Protein AF-A0A4U5JUM3-F1 (afdb_monomer_lite)

Secondary structure (DSSP, 8-state):
-----------------------------HHHHHHHHHTT----SSPPEEEE-SSS-EEEESSSSGGGEEEEEE-TT-EEEEEEEETTEEEEEEE-TTT--EEEEEEEGGGEEESS---S-SSPPPHHHHHHHHHHHHHHHHHTS---SHHHHHHHHHHHHHHTTTHHHHHHHHHHHTTT-HHHHHHHTT------

Radius of gyration: 26.66 Å; chains: 1; bounding box: 45×80×79 Å

Sequence (196 aa):
MAFRGMSGWLAAALCFAGIADAAAAGPVDCAAISRRIAANAPDYRPAPSGKVVGKGRAYFHAAPHASCVRKGFVVAGDPLEVRLVMPGWVQVVFIGKNDGKQYGGWLKQARVELDSVPSLYTGELPADAAAFVKRREECEHFLGEEPYDAARKAYLDKAIRQTCAGGNRRLRELRAKYRNDAPVLYALSGYEDLAE

Structure (mmCIF, N/CA/C/O backbone):
data_AF-A0A4U5JUM3-F1
#
_entry.id   AF-A0A4U5JUM3-F1
#
loop_
_atom_site.group_PDB
_atom_site.id
_atom_site.type_symbol
_atom_site.label_atom_id
_atom_site.label_alt_id
_atom_site.label_comp_id
_atom_site.label_asym_id
_atom_site.label_entity_id
_atom_site.label_seq_id
_atom_site.pdbx_PDB_ins_code
_atom_site.Cartn_x
_atom_site.Cartn_y
_atom_site.Cartn_z
_atom_site.occupancy
_atom_site.B_iso_or_equiv
_atom_site.auth_seq_id
_atom_site.auth_comp_id
_atom_site.auth_asym_id
_atom_site.auth_atom_id
_atom_site.pdbx_PDB_model_num
ATOM 1 N N . MET A 1 1 ? -25.544 -63.947 -56.507 1.00 38.56 1 MET A N 1
ATOM 2 C CA . MET A 1 1 ? -24.236 -64.541 -56.155 1.00 38.56 1 MET A CA 1
ATOM 3 C C . MET A 1 1 ? -23.481 -63.562 -55.264 1.00 38.56 1 MET A C 1
ATOM 5 O O . MET A 1 1 ? -23.311 -62.425 -55.664 1.00 38.56 1 MET A O 1
ATOM 9 N N . ALA A 1 2 ? -23.147 -64.025 -54.056 1.00 40.19 2 ALA A N 1
ATOM 10 C CA . ALA A 1 2 ? -22.149 -63.556 -53.082 1.00 40.19 2 ALA A CA 1
ATOM 11 C C . ALA A 1 2 ? -21.830 -62.046 -52.940 1.00 40.19 2 ALA A C 1
ATOM 13 O O . ALA A 1 2 ? -21.008 -61.507 -53.673 1.00 40.19 2 ALA A O 1
ATOM 14 N N . PHE A 1 3 ? -22.338 -61.437 -51.861 1.00 36.56 3 PHE A N 1
ATOM 15 C CA . PHE A 1 3 ? -21.667 -60.333 -51.160 1.00 36.56 3 PHE A CA 1
ATOM 16 C C . PHE A 1 3 ? -20.763 -60.929 -50.062 1.00 36.56 3 PHE A C 1
ATOM 18 O O . PHE A 1 3 ? -21.234 -61.692 -49.218 1.00 36.56 3 PHE A O 1
ATOM 25 N N . ARG A 1 4 ? -19.463 -60.610 -50.085 1.00 44.94 4 ARG A N 1
ATOM 26 C CA . ARG A 1 4 ? -18.458 -60.926 -49.048 1.00 44.94 4 ARG A CA 1
ATOM 27 C C . ARG A 1 4 ? -17.733 -59.638 -48.650 1.00 44.94 4 ARG A C 1
ATOM 29 O O . ARG A 1 4 ? -17.412 -58.842 -49.524 1.00 44.94 4 ARG A O 1
ATOM 36 N N . GLY A 1 5 ? -17.405 -59.524 -47.359 1.00 41.53 5 GLY A N 1
ATOM 37 C CA . GLY A 1 5 ? -16.484 -58.528 -46.783 1.00 41.53 5 GLY A CA 1
ATOM 38 C C . GLY A 1 5 ? -17.220 -57.497 -45.921 1.00 41.53 5 GLY A C 1
ATOM 39 O O . GLY A 1 5 ? -17.743 -56.543 -46.469 1.00 41.53 5 GLY A O 1
ATOM 40 N N . MET A 1 6 ? -17.478 -57.673 -44.619 1.00 42.53 6 MET A N 1
ATOM 41 C CA . MET A 1 6 ? -16.610 -58.028 -43.482 1.00 42.53 6 MET A CA 1
ATOM 42 C C . MET A 1 6 ? -15.654 -56.885 -43.107 1.00 42.53 6 MET A C 1
ATOM 44 O O . MET A 1 6 ? -14.699 -56.640 -43.839 1.00 42.53 6 MET A O 1
ATOM 48 N N . SER A 1 7 ? -15.888 -56.254 -41.944 1.00 46.56 7 SER A N 1
ATOM 49 C CA . SER A 1 7 ? -14.913 -56.042 -40.843 1.00 46.56 7 SER A CA 1
ATOM 50 C C . SER A 1 7 ? -15.097 -54.706 -40.110 1.00 46.56 7 SER A C 1
ATOM 52 O O . SER A 1 7 ? -14.799 -53.674 -40.692 1.00 46.56 7 SER A O 1
ATOM 54 N N . GLY A 1 8 ? -15.459 -54.790 -38.815 1.00 44.25 8 GLY A N 1
ATOM 55 C CA . GLY A 1 8 ? -15.157 -53.838 -37.723 1.00 44.25 8 GLY A CA 1
ATOM 56 C C . GLY A 1 8 ? -15.727 -52.420 -37.873 1.00 44.25 8 GLY A C 1
ATOM 57 O O . GLY A 1 8 ? -15.822 -51.888 -38.959 1.00 44.25 8 GLY A O 1
ATOM 58 N N . TRP A 1 9 ? -16.095 -51.677 -36.842 1.00 45.06 9 TRP A N 1
ATOM 59 C CA . TRP A 1 9 ? -15.460 -51.517 -35.542 1.00 45.06 9 TRP A CA 1
ATOM 60 C C . TRP A 1 9 ? -16.547 -51.095 -34.537 1.00 45.06 9 TRP A C 1
ATOM 62 O O . TRP A 1 9 ? -17.338 -50.197 -34.823 1.00 45.06 9 TRP A O 1
ATOM 72 N N . LEU A 1 10 ? -16.584 -51.725 -33.358 1.00 48.22 10 LEU A N 1
ATOM 73 C CA . LEU A 1 10 ? -17.331 -51.203 -32.212 1.00 48.22 10 LEU A CA 1
ATOM 74 C C . LEU A 1 10 ? -16.624 -49.937 -31.707 1.00 48.22 10 LEU A C 1
ATOM 76 O O . LEU A 1 10 ? -15.522 -50.025 -31.170 1.00 48.22 10 LEU A O 1
ATOM 80 N N . ALA A 1 11 ? -17.263 -48.776 -31.836 1.00 51.62 11 ALA A N 1
ATOM 81 C CA . ALA A 1 11 ? -16.872 -47.574 -31.109 1.00 51.62 11 ALA A CA 1
ATOM 82 C C . ALA A 1 11 ? -17.671 -47.511 -29.798 1.00 51.62 11 ALA A C 1
ATOM 84 O O . ALA A 1 11 ? -18.837 -47.119 -29.782 1.00 51.62 11 ALA A O 1
ATOM 85 N N . ALA A 1 12 ? -17.047 -47.928 -28.696 1.00 52.66 12 ALA A N 1
ATOM 86 C CA . ALA A 1 12 ? -17.553 -47.667 -27.355 1.00 52.66 12 ALA A CA 1
ATOM 87 C C . ALA A 1 12 ? -17.295 -46.190 -27.012 1.00 52.66 12 ALA A C 1
ATOM 89 O O . ALA A 1 12 ? -16.166 -45.799 -26.723 1.00 52.66 12 ALA A O 1
ATOM 90 N N . ALA A 1 13 ? -18.337 -45.362 -27.074 1.00 53.91 13 ALA A N 1
ATOM 91 C CA . ALA A 1 13 ? -18.293 -43.987 -26.593 1.00 53.91 13 ALA A CA 1
ATOM 92 C C . ALA A 1 13 ? -18.415 -43.986 -25.059 1.00 53.91 13 ALA A C 1
ATOM 94 O O . ALA A 1 13 ? -19.508 -44.120 -24.512 1.00 53.91 13 ALA A O 1
ATOM 95 N N . LEU A 1 14 ? -17.279 -43.881 -24.367 1.00 56.50 14 LEU A N 1
ATOM 96 C CA . LEU A 1 14 ? -17.217 -43.673 -22.920 1.00 56.50 14 LEU A CA 1
ATOM 97 C C . LEU A 1 14 ? -17.288 -42.173 -22.598 1.00 56.50 14 LEU A C 1
ATOM 99 O O . LEU A 1 14 ? -16.518 -41.367 -23.118 1.00 56.50 14 LEU A O 1
ATOM 103 N N . CYS A 1 15 ? -18.245 -41.837 -21.735 1.00 52.34 15 CYS A N 1
ATOM 104 C CA . CYS A 1 15 ? -18.540 -40.521 -21.182 1.00 52.34 15 CYS A CA 1
ATOM 105 C C . CYS A 1 15 ? -17.345 -39.857 -20.483 1.00 52.34 15 CYS A C 1
ATOM 107 O O . CYS A 1 15 ? -16.684 -40.488 -19.666 1.00 52.34 15 CYS A O 1
ATOM 109 N N . PHE A 1 16 ? -17.209 -38.539 -20.646 1.00 55.53 16 PHE A N 1
ATOM 110 C CA . PHE A 1 16 ? -16.681 -37.662 -19.597 1.00 55.53 16 PHE A CA 1
ATOM 111 C C . PHE A 1 16 ? -17.579 -36.427 -19.487 1.00 55.53 16 PHE A C 1
ATOM 113 O O . PHE A 1 16 ? -17.386 -35.424 -20.170 1.00 55.53 16 PHE A O 1
ATOM 120 N N . ALA A 1 17 ? -18.594 -36.511 -18.625 1.00 56.31 17 ALA A N 1
ATOM 121 C CA . ALA A 1 17 ? -19.248 -35.326 -18.091 1.00 56.31 17 ALA A CA 1
ATOM 122 C C . ALA A 1 17 ? -18.266 -34.681 -17.102 1.00 56.31 17 ALA A C 1
ATOM 124 O O . ALA A 1 17 ? -18.090 -35.166 -15.986 1.00 56.31 17 ALA A O 1
ATOM 125 N N . GLY A 1 18 ? -17.562 -33.640 -17.545 1.00 47.66 18 GLY A N 1
ATOM 126 C CA . GLY A 1 18 ? -16.704 -32.840 -16.679 1.00 47.66 18 GLY A CA 1
ATOM 127 C C . GLY A 1 18 ? -17.560 -32.061 -15.687 1.00 47.66 18 GLY A C 1
ATOM 128 O O . GLY A 1 18 ? -18.224 -31.099 -16.064 1.00 47.66 18 GLY A O 1
ATOM 129 N N . ILE A 1 19 ? -17.549 -32.474 -14.423 1.00 58.84 19 ILE A N 1
ATOM 130 C CA . ILE A 1 19 ? -18.045 -31.651 -13.324 1.00 58.84 19 ILE A CA 1
ATOM 131 C C . ILE A 1 19 ? -16.908 -30.683 -12.997 1.00 58.84 19 ILE A C 1
ATOM 133 O O . ILE A 1 19 ? -15.894 -31.073 -12.421 1.00 58.84 19 ILE A O 1
ATOM 137 N N . ALA A 1 20 ? -17.032 -29.433 -13.436 1.00 51.88 20 ALA A N 1
ATOM 138 C CA . ALA A 1 20 ? -16.178 -28.367 -12.941 1.00 51.88 20 ALA A CA 1
ATOM 139 C C . ALA A 1 20 ? -16.639 -28.031 -11.518 1.00 51.88 20 ALA A C 1
ATOM 141 O O . ALA A 1 20 ? -17.607 -27.292 -11.336 1.00 51.88 20 ALA A O 1
ATOM 142 N N . ASP A 1 21 ? -15.966 -28.591 -10.514 1.00 43.72 21 ASP A N 1
ATOM 143 C CA . ASP A 1 21 ? -16.069 -28.109 -9.139 1.00 43.72 21 ASP A CA 1
ATOM 144 C C . ASP A 1 21 ? -15.449 -26.708 -9.087 1.00 43.72 21 ASP A C 1
ATOM 146 O O . ASP A 1 21 ? -14.243 -26.517 -8.914 1.00 43.72 21 ASP A O 1
ATOM 150 N N . ALA A 1 22 ? -16.288 -25.694 -9.285 1.00 55.06 22 ALA A N 1
ATOM 151 C CA . ALA A 1 22 ? -15.982 -24.357 -8.822 1.00 55.06 22 ALA A CA 1
ATOM 152 C C . ALA A 1 22 ? -15.949 -24.431 -7.293 1.00 55.06 22 ALA A C 1
ATOM 154 O O . ALA A 1 22 ? -16.988 -24.344 -6.641 1.00 55.06 22 ALA A O 1
ATOM 155 N N . ALA A 1 23 ? -14.760 -24.637 -6.724 1.00 49.25 23 ALA A N 1
ATOM 156 C CA . ALA A 1 23 ? -14.555 -24.541 -5.289 1.00 49.25 23 ALA A CA 1
ATOM 157 C C . ALA A 1 23 ? -15.068 -23.172 -4.825 1.00 49.25 23 ALA A C 1
ATOM 159 O O . ALA A 1 23 ? -14.446 -22.137 -5.073 1.00 49.25 23 ALA A O 1
ATOM 160 N N . ALA A 1 24 ? -16.239 -23.161 -4.188 1.00 47.84 24 ALA A N 1
ATOM 161 C CA . ALA A 1 24 ? -16.767 -21.981 -3.539 1.00 47.84 24 ALA A CA 1
ATOM 162 C C . ALA A 1 24 ? -15.750 -21.568 -2.472 1.00 47.84 24 ALA A C 1
ATOM 164 O O . ALA A 1 24 ? -15.518 -22.300 -1.508 1.00 47.84 24 ALA A O 1
ATOM 165 N N . ALA A 1 25 ? -15.105 -20.415 -2.659 1.00 52.62 25 ALA A N 1
ATOM 166 C CA . ALA A 1 25 ? -14.295 -19.817 -1.613 1.00 52.62 25 ALA A CA 1
ATOM 167 C C . ALA A 1 25 ? -15.191 -19.669 -0.374 1.00 52.62 25 ALA A C 1
ATOM 169 O O . ALA A 1 25 ? -16.216 -18.986 -0.422 1.00 52.62 25 ALA A O 1
ATOM 170 N N . GLY A 1 26 ? -14.847 -20.378 0.703 1.00 60.81 26 GLY A N 1
ATOM 171 C CA . GLY A 1 26 ? -15.606 -20.342 1.948 1.00 60.81 26 GLY A CA 1
ATOM 172 C C . GLY A 1 26 ? -15.746 -18.914 2.500 1.00 60.81 26 GLY A C 1
ATOM 173 O O . GLY A 1 26 ? -15.043 -17.997 2.062 1.00 60.81 26 GLY A O 1
ATOM 174 N N . PRO A 1 27 ? -16.652 -18.695 3.467 1.00 79.06 27 PRO A N 1
ATOM 175 C CA . PRO A 1 27 ? -16.861 -17.375 4.049 1.00 79.06 27 PRO A CA 1
ATOM 176 C C . PRO A 1 27 ? -15.552 -16.799 4.608 1.00 79.06 27 PRO A C 1
ATOM 178 O O . PRO A 1 27 ? -14.788 -17.483 5.288 1.00 79.06 27 PRO A O 1
ATOM 181 N N . VAL A 1 28 ? -15.296 -15.523 4.314 1.00 85.81 28 VAL A N 1
ATOM 182 C CA . VAL A 1 28 ? -14.077 -14.823 4.738 1.00 85.81 28 VAL A CA 1
ATOM 183 C C . VAL A 1 28 ? -14.059 -14.676 6.261 1.00 85.81 28 VAL A C 1
ATOM 185 O O . VAL A 1 28 ? -14.859 -13.929 6.824 1.00 85.81 28 VAL A O 1
ATOM 188 N N . ASP A 1 29 ? -13.109 -15.334 6.929 1.00 90.12 29 ASP A N 1
ATOM 189 C CA . ASP A 1 29 ? -12.873 -15.148 8.364 1.00 90.12 29 ASP A CA 1
ATOM 190 C C . ASP A 1 29 ? -12.058 -13.869 8.615 1.00 90.12 29 ASP A C 1
ATOM 192 O O . ASP A 1 29 ? -10.824 -13.856 8.683 1.00 90.12 29 ASP A O 1
ATOM 196 N N . CYS A 1 30 ? -12.778 -12.763 8.783 1.00 91.44 30 CYS A N 1
ATOM 197 C CA . CYS A 1 30 ? -12.201 -11.462 9.106 1.00 91.44 30 CYS A CA 1
ATOM 198 C C . CYS A 1 30 ? -11.376 -11.477 10.404 1.00 91.44 30 CYS A C 1
ATOM 200 O O . CYS A 1 30 ? -10.398 -10.736 10.524 1.00 91.44 30 CYS A O 1
ATOM 202 N N . ALA A 1 31 ? -11.743 -12.312 11.380 1.00 91.25 31 ALA A N 1
ATOM 203 C CA . ALA A 1 31 ? -11.041 -12.377 12.653 1.00 91.25 31 ALA A CA 1
ATOM 204 C C . ALA A 1 31 ? -9.693 -13.096 12.501 1.00 91.25 31 ALA A C 1
ATOM 206 O O . ALA A 1 31 ? -8.691 -12.630 13.048 1.00 91.25 31 ALA A O 1
ATOM 207 N N . ALA A 1 32 ? -9.632 -14.178 11.720 1.00 85.31 32 ALA A N 1
ATOM 208 C CA . ALA A 1 32 ? -8.372 -14.841 11.385 1.00 85.31 32 ALA A CA 1
ATOM 209 C C . ALA A 1 32 ? -7.419 -13.914 10.620 1.00 85.31 32 ALA A C 1
ATOM 211 O O . ALA A 1 32 ? -6.243 -13.828 10.982 1.00 85.31 32 ALA A O 1
ATOM 212 N N . ILE A 1 33 ? -7.924 -13.166 9.629 1.00 84.25 33 ILE A N 1
ATOM 213 C CA . ILE A 1 33 ? -7.117 -12.179 8.891 1.00 84.25 33 ILE A CA 1
ATOM 214 C C . ILE A 1 33 ? -6.551 -11.130 9.856 1.00 84.25 33 ILE A C 1
ATOM 216 O O . ILE A 1 33 ? -5.345 -10.880 9.860 1.00 84.25 33 ILE A O 1
ATOM 220 N N . SER A 1 34 ? -7.394 -10.553 10.719 1.00 86.56 34 SER A N 1
ATOM 221 C CA . SER A 1 34 ? -6.952 -9.531 11.671 1.00 86.56 34 SER A CA 1
ATOM 222 C C . SER A 1 34 ? -5.908 -10.058 12.658 1.00 86.5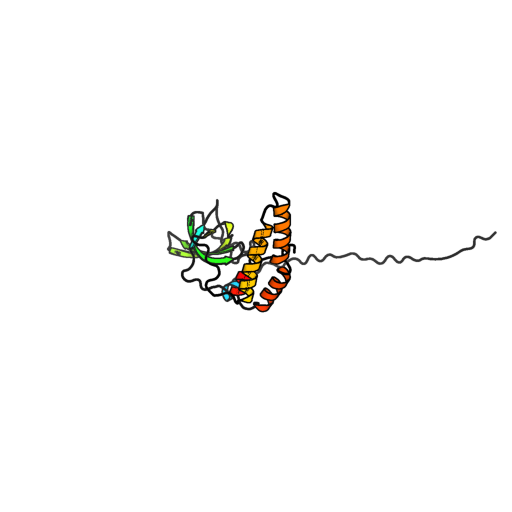6 34 SER A C 1
ATOM 224 O O . SER A 1 34 ? -4.939 -9.353 12.931 1.00 86.56 34 SER A O 1
ATOM 226 N N . ARG A 1 35 ? -6.069 -11.281 13.189 1.00 86.00 35 ARG A N 1
ATOM 227 C CA . ARG A 1 35 ? -5.091 -11.887 14.113 1.00 86.00 35 ARG A CA 1
ATOM 228 C C . ARG A 1 35 ? -3.733 -12.091 13.446 1.00 86.00 35 ARG A C 1
ATOM 230 O O . ARG A 1 35 ? -2.710 -11.780 14.049 1.00 86.00 35 ARG A O 1
ATOM 237 N N . ARG A 1 36 ? -3.722 -12.570 12.197 1.00 81.06 36 ARG A N 1
ATOM 238 C CA . ARG A 1 36 ? -2.485 -12.802 11.439 1.00 81.06 36 ARG A CA 1
ATOM 239 C C . ARG A 1 36 ? -1.705 -11.510 11.206 1.00 81.06 36 ARG A C 1
ATOM 241 O O . ARG A 1 36 ? -0.482 -11.525 11.299 1.00 81.06 36 ARG A O 1
ATOM 248 N N . ILE A 1 37 ? -2.399 -10.410 10.922 1.00 81.31 37 ILE A N 1
ATOM 249 C CA . ILE A 1 37 ? -1.755 -9.111 10.700 1.00 81.31 37 ILE A CA 1
ATOM 250 C C . ILE A 1 37 ? -1.270 -8.508 12.019 1.00 81.31 37 ILE A C 1
ATOM 252 O O . ILE A 1 37 ? -0.134 -8.058 12.090 1.00 81.31 37 ILE A O 1
ATOM 256 N N . ALA A 1 38 ? -2.088 -8.544 13.076 1.00 79.06 38 ALA A N 1
ATOM 257 C CA . ALA A 1 38 ? -1.729 -7.966 14.372 1.00 79.06 38 ALA A CA 1
ATOM 258 C C . ALA A 1 38 ? -0.459 -8.589 14.977 1.00 79.06 38 ALA A C 1
ATOM 260 O O . ALA A 1 38 ? 0.351 -7.870 15.549 1.00 79.06 38 ALA A O 1
ATOM 261 N N . ALA A 1 39 ? -0.251 -9.898 14.798 1.00 70.88 39 ALA A N 1
ATOM 262 C CA . ALA A 1 39 ? 0.962 -10.589 15.247 1.00 70.88 39 ALA A CA 1
ATOM 263 C C . ALA A 1 39 ? 2.253 -10.112 14.548 1.00 70.88 39 ALA A C 1
ATOM 265 O O . ALA A 1 39 ? 3.344 -10.446 14.990 1.00 70.88 39 ALA A O 1
ATOM 266 N N . ASN A 1 40 ? 2.121 -9.362 13.453 1.00 65.62 40 ASN A N 1
ATOM 267 C CA . ASN A 1 40 ? 3.198 -8.986 12.541 1.00 65.62 40 ASN A CA 1
ATOM 268 C C . ASN A 1 40 ? 3.230 -7.473 12.263 1.00 65.62 40 ASN A C 1
ATOM 270 O O . ASN A 1 40 ? 3.909 -7.031 11.337 1.00 65.62 40 ASN A O 1
ATOM 274 N N . ALA A 1 41 ? 2.455 -6.680 13.009 1.00 67.31 41 ALA A N 1
ATOM 275 C CA . ALA A 1 41 ? 2.334 -5.255 12.752 1.00 67.31 41 ALA A CA 1
ATOM 276 C C . ALA A 1 41 ? 3.611 -4.508 13.199 1.00 67.31 41 ALA A C 1
ATOM 278 O O . ALA A 1 41 ? 4.080 -4.732 14.317 1.00 67.31 41 ALA A O 1
ATOM 279 N N . PRO A 1 42 ? 4.169 -3.616 12.364 1.00 65.75 42 PRO A N 1
ATOM 280 C CA . PRO A 1 42 ? 5.293 -2.761 12.739 1.00 65.75 42 PRO A CA 1
ATOM 281 C C . PRO A 1 42 ? 4.922 -1.795 13.880 1.00 65.75 42 PRO A C 1
ATOM 283 O O . PRO A 1 42 ? 3.815 -1.255 13.911 1.00 65.75 42 PRO A O 1
ATOM 286 N N . ASP A 1 43 ? 5.858 -1.548 14.805 1.00 69.31 43 ASP A N 1
ATOM 287 C CA . ASP A 1 43 ? 5.727 -0.518 15.852 1.00 69.31 43 ASP A CA 1
ATOM 288 C C . ASP A 1 43 ? 6.281 0.816 15.330 1.00 69.31 43 ASP A C 1
ATOM 290 O O . ASP A 1 43 ? 7.444 1.160 15.549 1.00 69.31 43 ASP A O 1
ATOM 294 N N . TYR A 1 44 ? 5.468 1.554 14.568 1.00 65.31 44 TYR A N 1
ATOM 295 C CA . TYR A 1 44 ? 5.855 2.882 14.092 1.00 65.31 44 TYR A CA 1
ATOM 296 C C . TYR A 1 44 ? 5.846 3.897 15.239 1.00 65.31 44 TYR A C 1
ATOM 298 O O . TYR A 1 44 ? 4.805 4.147 15.852 1.00 65.31 44 TYR A O 1
ATOM 306 N N . ARG A 1 45 ? 6.998 4.532 15.492 1.00 60.06 45 ARG A N 1
ATOM 307 C CA . ARG A 1 45 ? 7.125 5.640 16.446 1.00 60.06 45 ARG A CA 1
ATOM 308 C C . ARG A 1 45 ? 7.916 6.806 15.836 1.00 60.06 45 ARG A C 1
ATOM 310 O O . ARG A 1 45 ? 9.083 6.604 15.503 1.00 60.06 45 ARG A O 1
ATOM 317 N N . PRO A 1 46 ? 7.327 8.015 15.734 1.00 69.12 46 PRO A N 1
ATOM 318 C CA . PRO A 1 46 ? 5.926 8.336 16.038 1.00 69.12 46 PRO A CA 1
ATOM 319 C C . PRO A 1 46 ? 4.950 7.620 15.089 1.00 69.12 46 PRO A C 1
ATOM 321 O O . PRO A 1 46 ? 5.324 7.235 13.981 1.00 69.12 46 PRO A O 1
ATOM 324 N N . ALA A 1 47 ? 3.703 7.427 15.533 1.00 71.75 47 ALA A N 1
ATOM 325 C CA . ALA A 1 47 ? 2.665 6.886 14.663 1.00 71.75 47 ALA A CA 1
ATOM 326 C C . ALA A 1 47 ? 2.428 7.874 13.505 1.00 71.75 47 ALA A C 1
ATOM 328 O O . ALA A 1 47 ? 2.244 9.067 13.768 1.00 71.75 47 ALA A O 1
ATOM 329 N N . PRO A 1 48 ? 2.438 7.421 12.242 1.00 82.88 48 PRO A N 1
ATOM 330 C CA . PRO A 1 48 ? 2.102 8.283 11.123 1.00 82.88 48 PRO A CA 1
ATOM 331 C C . PRO A 1 48 ? 0.669 8.804 11.248 1.00 82.88 48 PRO A C 1
ATOM 333 O O . PRO A 1 48 ? -0.183 8.179 11.882 1.00 82.88 48 PRO A O 1
ATOM 336 N N . SER A 1 49 ? 0.383 9.931 10.608 1.00 89.12 49 SER A N 1
ATOM 337 C CA . SER A 1 49 ? -0.952 10.525 10.575 1.00 89.12 49 SER A CA 1
ATOM 338 C C . SER A 1 49 ? -1.450 10.714 9.147 1.00 89.12 49 SER A C 1
ATOM 340 O O . SER A 1 49 ? -0.702 10.626 8.168 1.00 89.12 49 SER A O 1
ATOM 342 N N . GLY A 1 50 ? -2.750 10.940 9.030 1.00 93.44 50 GLY A N 1
ATOM 343 C CA . GLY A 1 50 ? -3.389 11.314 7.783 1.00 93.44 50 GLY A CA 1
ATOM 344 C C . GLY A 1 50 ? -4.792 11.847 8.014 1.00 93.44 50 GLY A C 1
ATOM 345 O O . GLY A 1 50 ? -5.237 12.049 9.146 1.00 93.44 50 GLY A O 1
ATOM 346 N N . LYS A 1 51 ? -5.530 12.024 6.925 1.00 97.00 51 LYS A N 1
ATOM 347 C CA . LYS A 1 51 ? -6.922 12.474 6.949 1.00 97.00 51 LYS A CA 1
ATOM 348 C C . LYS A 1 51 ? -7.779 11.705 5.961 1.00 97.00 51 LYS A C 1
ATOM 350 O O . LYS A 1 51 ? -7.310 11.225 4.928 1.00 97.00 51 LYS A O 1
ATOM 355 N N . VAL A 1 52 ? -9.066 11.605 6.263 1.00 97.81 52 VAL A N 1
ATOM 356 C CA . VAL A 1 52 ? -10.030 11.003 5.339 1.00 97.81 52 VAL A CA 1
ATOM 357 C C . VAL A 1 52 ? -10.246 11.922 4.136 1.00 97.81 52 VAL A C 1
ATOM 359 O O . VAL A 1 52 ? -10.450 13.127 4.296 1.00 97.81 52 VAL A O 1
ATOM 362 N N . VAL A 1 53 ? -10.301 11.344 2.937 1.00 96.25 53 VAL A N 1
ATOM 363 C CA . VAL A 1 53 ? -10.584 12.052 1.677 1.00 96.25 53 VAL A CA 1
ATOM 364 C C . VAL A 1 53 ? -11.740 11.423 0.892 1.00 96.25 53 VAL A C 1
ATOM 366 O O . VAL A 1 53 ? -12.237 10.339 1.217 1.00 96.25 53 VAL A O 1
ATOM 369 N N . GLY A 1 54 ? -12.181 12.121 -0.160 1.00 93.06 54 GLY A N 1
ATOM 370 C CA . GLY A 1 54 ? -13.267 11.704 -1.052 1.00 93.06 54 GLY A CA 1
ATOM 371 C C . GLY A 1 54 ? -14.668 12.080 -0.553 1.00 93.06 54 GLY A C 1
ATOM 372 O O . GLY A 1 54 ? -14.840 12.685 0.496 1.00 93.06 54 GLY A O 1
ATOM 373 N N . LYS A 1 55 ? -15.710 11.729 -1.317 1.00 92.19 55 LYS A N 1
ATOM 374 C CA . LYS A 1 55 ? -17.113 12.042 -0.972 1.00 92.19 55 LYS A CA 1
ATOM 375 C C . LYS A 1 55 ? -17.771 10.909 -0.175 1.00 92.19 55 LYS A C 1
ATOM 377 O O . LYS A 1 55 ? -17.411 9.745 -0.352 1.00 92.19 55 LYS A O 1
ATOM 382 N N . GLY A 1 56 ? -18.746 11.231 0.675 1.00 95.81 56 GLY A N 1
ATOM 383 C CA . GLY A 1 56 ? -19.538 10.248 1.428 1.00 95.81 56 GLY A CA 1
ATOM 384 C C . GLY A 1 56 ? -18.802 9.572 2.594 1.00 95.81 56 GLY A C 1
ATOM 385 O O . GLY A 1 56 ? -17.705 9.976 2.976 1.00 95.81 56 GLY A O 1
ATOM 386 N N . ARG A 1 57 ? -19.437 8.542 3.167 1.00 97.38 57 ARG A N 1
ATOM 387 C CA . ARG A 1 57 ? -18.967 7.810 4.357 1.00 97.38 57 ARG A CA 1
ATOM 388 C C . ARG A 1 57 ? -17.882 6.792 4.002 1.00 97.38 57 ARG A C 1
ATOM 390 O O . ARG A 1 57 ? -18.096 5.949 3.132 1.00 97.38 57 ARG A O 1
ATOM 397 N N . ALA A 1 58 ? -16.762 6.821 4.718 1.00 97.12 58 ALA A N 1
ATOM 398 C CA . ALA A 1 58 ? -15.742 5.780 4.681 1.00 97.12 58 ALA A CA 1
ATOM 399 C C . ALA A 1 58 ? -15.966 4.814 5.854 1.00 97.12 58 ALA A C 1
ATOM 401 O O . ALA A 1 58 ? -15.664 5.131 7.002 1.00 97.12 58 ALA A O 1
ATOM 402 N N . TYR A 1 59 ? -16.551 3.650 5.568 1.00 97.06 59 TYR A N 1
ATOM 403 C CA . TYR A 1 59 ? -16.869 2.651 6.590 1.00 97.06 59 TYR A CA 1
ATOM 404 C C . TYR A 1 59 ? -15.628 1.890 7.057 1.00 97.06 59 TYR A C 1
ATOM 406 O O . TYR A 1 59 ? -14.773 1.505 6.253 1.00 97.06 59 TYR A O 1
ATOM 414 N N . PHE A 1 60 ? -15.570 1.618 8.360 1.00 97.62 60 PHE A N 1
ATOM 415 C CA . PHE A 1 60 ? -14.540 0.765 8.938 1.00 97.62 60 PHE A CA 1
ATOM 416 C C . PHE A 1 60 ? -14.734 -0.696 8.544 1.00 97.62 60 PHE A C 1
ATOM 418 O O . PHE A 1 60 ? -15.857 -1.186 8.441 1.00 97.62 60 PHE A O 1
ATOM 425 N N . HIS A 1 61 ? -13.624 -1.415 8.421 1.00 97.31 61 HIS A N 1
ATOM 426 C CA . HIS A 1 61 ? -13.593 -2.860 8.247 1.00 97.31 61 HIS A CA 1
ATOM 427 C C . HIS A 1 61 ? -12.847 -3.522 9.414 1.00 97.31 61 HIS A C 1
ATOM 429 O O . HIS A 1 61 ? -11.940 -2.936 10.010 1.00 97.31 61 HIS A O 1
ATOM 435 N N . ALA A 1 62 ? -13.242 -4.745 9.767 1.00 95.00 62 ALA A N 1
ATOM 436 C CA . ALA A 1 62 ? -12.600 -5.548 10.812 1.00 95.00 62 ALA A CA 1
ATOM 437 C C . ALA A 1 62 ? -11.218 -6.077 10.391 1.00 95.00 62 ALA A C 1
ATOM 439 O O . ALA A 1 62 ? -10.356 -6.300 11.231 1.00 95.00 62 ALA A O 1
ATOM 440 N N . ALA A 1 63 ? -11.021 -6.252 9.087 1.00 94.81 63 ALA A N 1
ATOM 441 C CA . ALA A 1 63 ? -9.805 -6.725 8.437 1.00 94.81 63 ALA A CA 1
ATOM 442 C C . ALA A 1 63 ? -9.684 -6.042 7.059 1.00 94.81 63 ALA A C 1
ATOM 444 O O . ALA A 1 63 ? -10.692 -5.510 6.579 1.00 94.81 63 ALA A O 1
ATOM 445 N N . PRO A 1 64 ? -8.506 -6.053 6.405 1.00 91.88 64 PRO A N 1
ATOM 446 C CA . PRO A 1 64 ? -8.298 -5.445 5.090 1.00 91.88 64 PRO A CA 1
ATOM 447 C C . PRO A 1 64 ? -8.915 -6.299 3.971 1.00 91.88 64 PRO A C 1
ATOM 449 O O . PRO A 1 64 ? -8.237 -6.835 3.098 1.00 91.88 64 PRO A O 1
ATOM 452 N N . HIS A 1 65 ? -10.233 -6.459 4.012 1.00 91.06 65 HIS A N 1
ATOM 453 C CA . HIS A 1 65 ? -10.999 -7.199 3.022 1.00 91.06 65 HIS A CA 1
ATOM 454 C C . HIS A 1 65 ? -12.392 -6.583 2.863 1.00 91.06 65 HIS A C 1
ATOM 456 O O . HIS A 1 65 ? -13.009 -6.173 3.844 1.00 91.06 65 HIS A O 1
ATOM 462 N N . ALA A 1 66 ? -12.910 -6.521 1.632 1.00 86.88 66 ALA A N 1
ATOM 463 C CA . ALA A 1 66 ? -14.158 -5.812 1.321 1.00 86.88 66 ALA A CA 1
ATOM 464 C C . ALA A 1 66 ? -15.374 -6.376 2.080 1.00 86.88 66 ALA A C 1
ATOM 466 O O . ALA A 1 66 ? -16.195 -5.617 2.584 1.00 86.88 66 ALA A O 1
ATOM 467 N N . SER A 1 67 ? -15.445 -7.699 2.244 1.00 90.19 67 SER A N 1
ATOM 468 C CA . SER A 1 67 ? -16.514 -8.363 3.008 1.00 90.19 67 SER A CA 1
ATOM 469 C C . SER A 1 67 ? -16.463 -8.105 4.520 1.00 90.19 67 SER A C 1
ATOM 471 O O . SER A 1 67 ? -17.406 -8.447 5.221 1.00 90.19 67 SER A O 1
ATOM 473 N N . CYS A 1 68 ? -15.385 -7.507 5.039 1.00 94.56 68 CYS A N 1
ATOM 474 C CA . CYS A 1 68 ? -15.197 -7.279 6.473 1.00 94.56 68 CYS A CA 1
ATOM 475 C C . CYS A 1 68 ? -15.741 -5.930 6.960 1.00 94.56 68 CYS A C 1
ATOM 477 O O . CYS A 1 68 ? -15.314 -5.451 8.012 1.00 94.56 68 CYS A O 1
ATOM 479 N N . VAL A 1 69 ? -16.642 -5.296 6.205 1.00 95.56 69 VAL A N 1
ATOM 480 C CA . VAL A 1 69 ? -17.251 -4.007 6.558 1.00 95.56 69 VAL A CA 1
ATOM 481 C C . VAL A 1 69 ? -18.019 -4.092 7.882 1.00 95.56 69 VAL A C 1
ATOM 483 O O . VAL A 1 69 ? -18.674 -5.087 8.188 1.00 95.56 69 VAL A O 1
ATOM 486 N N . ARG A 1 70 ? -17.941 -3.035 8.693 1.00 94.19 70 ARG A N 1
ATOM 487 C CA . ARG A 1 70 ? -18.648 -2.901 9.971 1.00 94.19 70 ARG A CA 1
ATOM 488 C C . ARG A 1 70 ? -19.501 -1.638 9.999 1.00 94.19 70 ARG A C 1
ATOM 490 O O . ARG A 1 70 ? -19.332 -0.718 9.201 1.00 94.19 70 ARG A O 1
ATOM 497 N N . LYS A 1 71 ? -20.411 -1.587 10.975 1.00 89.94 71 LYS A N 1
ATOM 498 C CA . LYS A 1 71 ? -21.102 -0.347 11.347 1.00 89.94 71 LYS A CA 1
ATOM 499 C C . LYS A 1 71 ? -20.080 0.642 11.925 1.00 89.94 71 LYS A C 1
ATOM 501 O O . LYS A 1 71 ? -19.182 0.238 12.660 1.00 89.94 71 LYS A O 1
ATOM 506 N N . GLY A 1 72 ? -20.244 1.923 11.605 1.00 92.25 72 GLY A N 1
ATOM 507 C CA . GLY A 1 72 ? -19.303 2.986 11.965 1.00 92.25 72 GLY A CA 1
ATOM 508 C C . GLY A 1 72 ? -18.469 3.441 10.770 1.00 92.25 72 GLY A C 1
ATOM 509 O O . GLY A 1 72 ? -18.033 2.639 9.942 1.00 92.25 72 GLY A O 1
ATOM 510 N N . PHE A 1 73 ? -18.291 4.748 10.658 1.00 96.25 73 PHE A N 1
ATOM 511 C CA . PHE A 1 73 ? -17.620 5.383 9.536 1.00 96.25 73 PHE A CA 1
ATOM 512 C C . PHE A 1 73 ? -16.978 6.688 9.981 1.00 96.25 73 PHE A C 1
ATOM 514 O O . PHE A 1 73 ? -17.358 7.261 11.000 1.00 96.25 73 PHE A O 1
ATOM 521 N N . VAL A 1 74 ? -16.066 7.161 9.148 1.00 97.25 74 VAL A N 1
ATOM 522 C CA . VAL A 1 74 ? -15.506 8.511 9.187 1.00 97.25 74 VAL A CA 1
ATOM 523 C C . VAL A 1 74 ? -15.834 9.229 7.878 1.00 97.25 74 VAL A C 1
ATOM 525 O O . VAL A 1 74 ? -16.261 8.606 6.894 1.00 97.25 74 VAL A O 1
ATOM 528 N N . VAL A 1 75 ? -15.702 10.548 7.861 1.00 97.00 75 VAL A N 1
ATOM 529 C CA . VAL A 1 75 ? -16.004 11.407 6.709 1.00 97.00 75 VAL A CA 1
ATOM 530 C C . VAL A 1 75 ? -14.806 12.277 6.357 1.00 97.00 75 VAL A C 1
ATOM 532 O O . VAL A 1 75 ? -13.858 12.381 7.126 1.00 97.00 75 VAL A O 1
ATOM 535 N N . ALA A 1 76 ? -14.829 12.880 5.167 1.00 97.94 76 ALA A N 1
ATOM 536 C CA . ALA A 1 76 ? -13.728 13.708 4.686 1.00 97.94 76 ALA A CA 1
ATOM 537 C C . ALA A 1 76 ? -13.319 14.790 5.699 1.00 97.94 76 ALA A C 1
ATOM 539 O O . ALA A 1 76 ? -14.173 15.477 6.257 1.00 97.94 76 ALA A O 1
ATOM 540 N N . GLY A 1 77 ? -12.010 14.942 5.900 1.00 96.56 77 GLY A N 1
ATOM 541 C CA . GLY A 1 77 ? -11.429 15.874 6.866 1.00 96.56 77 GLY A CA 1
ATOM 542 C C . GLY A 1 77 ? -11.331 15.343 8.300 1.00 96.56 77 GLY A C 1
ATOM 543 O O . GLY A 1 77 ? -10.766 16.032 9.150 1.00 96.56 77 GLY A O 1
ATOM 544 N N . ASP A 1 78 ? -11.838 14.143 8.598 1.00 97.19 78 ASP A N 1
ATOM 545 C CA . ASP A 1 78 ? -11.564 13.504 9.886 1.00 97.19 78 ASP A CA 1
ATOM 546 C C . ASP A 1 78 ? -10.071 13.138 9.988 1.00 97.19 78 ASP A C 1
ATOM 548 O O . ASP A 1 78 ? -9.544 12.500 9.067 1.00 97.19 78 ASP A O 1
ATOM 552 N N . PRO A 1 79 ? -9.381 13.543 11.074 1.00 96.06 79 PRO A N 1
ATOM 553 C CA . PRO A 1 79 ? -7.982 13.201 11.293 1.00 96.06 79 PRO A CA 1
ATOM 554 C C . PRO A 1 79 ? -7.851 11.739 11.719 1.00 96.06 79 PRO A C 1
ATOM 556 O O . PRO A 1 79 ? -8.680 11.219 12.466 1.00 96.06 79 PRO A O 1
ATOM 559 N N . LEU A 1 80 ? -6.796 11.082 11.258 1.00 96.25 80 LEU A N 1
ATOM 560 C CA . LEU A 1 80 ? -6.536 9.671 11.499 1.00 96.25 80 LEU A CA 1
ATOM 561 C C . LEU A 1 80 ? -5.125 9.497 12.052 1.00 96.25 80 LEU A C 1
ATOM 563 O O . LEU A 1 80 ? -4.154 9.971 11.464 1.00 96.25 80 LEU A O 1
ATOM 567 N N . GLU A 1 81 ? -5.011 8.736 13.132 1.00 92.00 81 GLU A N 1
ATOM 568 C CA . GLU A 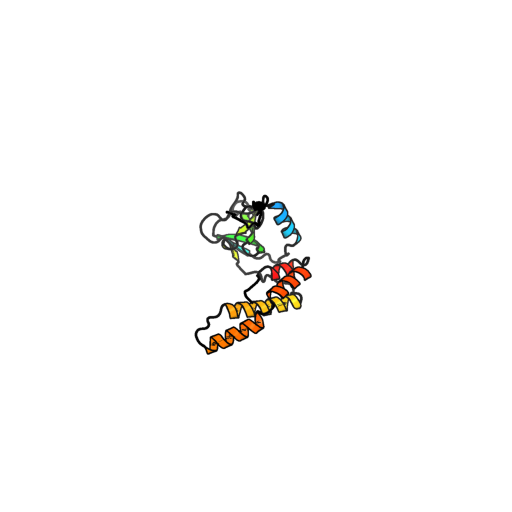1 81 ? -3.760 8.074 13.481 1.00 92.00 81 GLU A CA 1
ATOM 569 C C . GLU A 1 81 ? -3.639 6.813 12.625 1.00 92.00 81 GLU A C 1
ATOM 571 O O . GLU A 1 81 ? -4.540 5.970 12.597 1.00 92.00 81 GLU A O 1
ATOM 576 N N . VAL A 1 82 ? -2.530 6.662 11.914 1.00 90.62 82 VAL A N 1
ATOM 577 C CA . VAL A 1 82 ? -2.278 5.532 11.021 1.00 90.62 82 VAL A CA 1
ATOM 578 C C . VAL A 1 82 ? -1.430 4.507 11.759 1.00 90.62 82 VAL A C 1
ATOM 580 O O . VAL A 1 82 ? -0.349 4.799 12.258 1.00 90.62 82 VAL A O 1
ATOM 583 N N . ARG A 1 83 ? -1.934 3.276 11.836 1.00 86.25 83 ARG A N 1
ATOM 584 C CA . ARG A 1 83 ? -1.272 2.158 12.524 1.00 86.25 83 ARG A CA 1
ATOM 585 C C . ARG A 1 83 ? -0.501 1.278 11.556 1.00 86.25 83 ARG A C 1
ATOM 587 O O . ARG A 1 83 ? 0.564 0.784 11.896 1.00 86.25 83 ARG A O 1
ATOM 594 N N . LEU A 1 84 ? -1.059 1.066 10.368 1.00 83.62 84 LEU A N 1
ATOM 595 C CA . LEU A 1 84 ? -0.484 0.198 9.351 1.00 83.62 84 LEU A CA 1
ATOM 596 C C . LEU A 1 84 ? -1.012 0.599 7.978 1.00 83.62 84 LEU A C 1
ATOM 598 O O . LEU A 1 84 ? -2.206 0.842 7.818 1.00 83.62 84 LEU A O 1
ATOM 602 N N . VAL A 1 85 ? -0.140 0.626 6.979 1.00 82.38 85 VAL A N 1
ATOM 603 C CA . VAL A 1 85 ? -0.522 0.768 5.570 1.00 82.38 85 VAL A CA 1
ATOM 604 C C . VAL A 1 85 ? -0.281 -0.578 4.901 1.00 82.38 85 VAL A C 1
ATOM 606 O O . VAL A 1 85 ? 0.729 -1.210 5.156 1.00 82.38 85 VAL A O 1
ATOM 609 N N . MET A 1 86 ? -1.186 -1.043 4.055 1.00 77.00 86 MET A N 1
ATOM 610 C CA . MET A 1 86 ? -1.010 -2.199 3.174 1.00 77.00 86 MET A CA 1
ATOM 611 C C . MET A 1 86 ? -1.523 -1.814 1.786 1.00 77.00 86 MET A C 1
ATOM 613 O O . MET A 1 86 ? -2.356 -0.909 1.693 1.00 77.00 86 MET A O 1
ATOM 617 N N . PRO A 1 87 ? -1.105 -2.495 0.708 1.00 76.62 87 PRO A N 1
ATOM 618 C CA . PRO A 1 87 ? -1.690 -2.259 -0.605 1.00 76.62 87 PRO A CA 1
ATOM 619 C C . PRO A 1 87 ? -3.231 -2.267 -0.552 1.00 76.62 87 PRO A C 1
ATOM 621 O O . PRO A 1 87 ? -3.866 -3.258 -0.187 1.00 76.62 87 PRO A O 1
ATOM 624 N N . GLY A 1 88 ? -3.844 -1.117 -0.847 1.00 79.50 88 GLY A N 1
ATOM 625 C CA . GLY A 1 88 ? -5.296 -0.928 -0.878 1.00 79.50 88 GLY A CA 1
ATOM 626 C C . GLY A 1 88 ? -5.987 -0.713 0.476 1.00 79.50 88 GLY A C 1
ATOM 627 O O . GLY A 1 88 ? -7.191 -0.422 0.485 1.00 79.50 88 GLY A O 1
ATOM 628 N N . TRP A 1 89 ? -5.277 -0.789 1.607 1.00 91.69 89 TRP A N 1
ATOM 629 C CA . TRP A 1 89 ? -5.863 -0.711 2.949 1.00 91.69 89 TRP A CA 1
ATOM 630 C C . TRP A 1 89 ? -5.002 0.056 3.952 1.00 91.69 89 TRP A C 1
ATOM 632 O O . TRP A 1 89 ? -3.783 -0.034 3.950 1.00 91.69 89 TRP A O 1
ATOM 642 N N . VAL A 1 90 ? -5.643 0.771 4.869 1.00 93.25 90 VAL A N 1
ATOM 643 C CA . VAL A 1 90 ? -4.960 1.481 5.955 1.00 93.25 90 VAL A CA 1
ATOM 644 C C . VAL A 1 90 ? -5.671 1.164 7.260 1.00 93.25 90 VAL A C 1
ATOM 646 O O . VAL A 1 90 ? -6.882 1.360 7.373 1.00 93.25 90 VAL A O 1
ATOM 649 N N . GLN A 1 91 ? -4.940 0.647 8.240 1.00 94.06 91 GLN A N 1
ATOM 650 C CA . GLN A 1 91 ? -5.433 0.492 9.599 1.00 94.06 91 GLN A CA 1
ATOM 651 C C . GLN A 1 91 ? -5.266 1.816 10.328 1.00 94.06 91 GLN A C 1
ATOM 653 O O . GLN A 1 91 ? -4.165 2.363 10.389 1.00 94.06 91 GLN A O 1
ATOM 658 N N . VAL A 1 92 ? -6.357 2.314 10.892 1.00 94.81 92 VAL A N 1
ATOM 659 C CA . VAL A 1 92 ? -6.398 3.634 11.512 1.00 94.81 92 VAL A CA 1
ATOM 660 C C . VAL A 1 92 ? -7.063 3.590 12.876 1.00 94.81 92 VAL A C 1
ATOM 662 O O . VAL A 1 92 ? -7.870 2.700 13.172 1.00 94.81 92 VAL A O 1
ATOM 665 N N . VAL A 1 93 ? -6.741 4.592 13.679 1.00 94.56 93 VAL A N 1
ATOM 666 C CA . VAL A 1 93 ? -7.495 5.008 14.853 1.00 94.56 93 VAL A CA 1
ATOM 667 C C . VAL A 1 93 ? -8.009 6.423 14.589 1.00 94.56 93 VAL A C 1
ATOM 669 O O . VAL A 1 93 ? -7.275 7.305 14.158 1.00 94.56 93 VAL A O 1
ATOM 672 N N . PHE A 1 94 ? -9.299 6.623 14.816 1.00 95.75 94 PHE A N 1
ATOM 673 C CA . PHE A 1 94 ? -9.985 7.906 14.801 1.00 95.75 94 PHE A CA 1
ATOM 674 C C . PHE A 1 94 ? -10.395 8.243 16.230 1.00 95.75 94 PHE A C 1
ATOM 676 O O . PHE A 1 94 ? -11.009 7.419 16.908 1.00 95.75 94 PHE A O 1
ATOM 683 N N . ILE A 1 95 ? -10.092 9.455 16.679 1.00 94.56 95 ILE A N 1
ATOM 684 C CA . ILE A 1 95 ? -10.527 9.953 17.982 1.00 94.56 95 ILE A CA 1
ATOM 685 C C . ILE A 1 95 ? -11.725 10.869 17.750 1.00 94.56 95 ILE A C 1
ATOM 687 O O . ILE A 1 95 ? -11.617 11.891 17.070 1.00 94.56 95 ILE A O 1
ATOM 691 N N . GLY A 1 96 ? -12.880 10.496 18.299 1.00 92.06 96 GLY A N 1
ATOM 692 C CA . GLY A 1 96 ? -14.103 11.273 18.174 1.00 92.06 96 GLY A CA 1
ATOM 693 C C . GLY A 1 96 ? -13.931 12.663 18.780 1.00 92.06 96 GLY A C 1
ATOM 694 O O . GLY A 1 96 ? -13.633 12.806 19.962 1.00 92.06 96 GLY A O 1
ATOM 695 N N . LYS A 1 97 ? -14.149 13.707 17.975 1.00 87.25 97 LYS A N 1
ATOM 696 C CA . LYS A 1 97 ? -13.952 15.105 18.403 1.00 87.25 97 LYS A CA 1
ATOM 697 C C . LYS A 1 97 ? -14.837 15.504 19.590 1.00 87.25 97 LYS A C 1
ATOM 699 O O . LYS A 1 97 ? -14.446 16.348 20.384 1.00 87.25 97 LYS A O 1
ATOM 704 N N . ASN A 1 98 ? -16.017 14.894 19.700 1.00 88.50 98 ASN A N 1
ATOM 705 C CA . ASN A 1 98 ? -17.022 15.260 20.699 1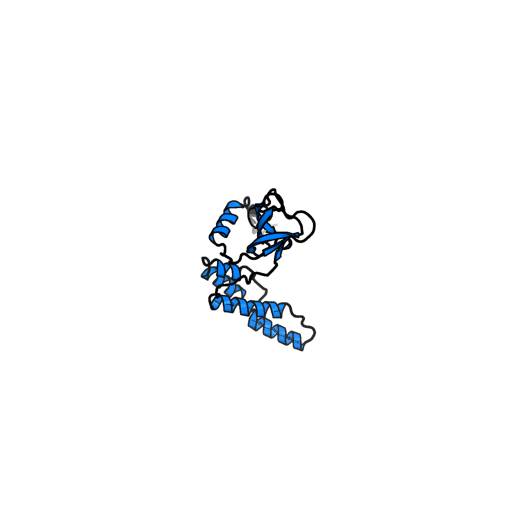.00 88.50 98 ASN A CA 1
ATOM 706 C C . ASN A 1 98 ? -16.922 14.441 21.991 1.00 88.50 98 ASN A C 1
ATOM 708 O O . ASN A 1 98 ? -17.322 14.923 23.044 1.00 88.50 98 ASN A O 1
ATOM 712 N N . ASP A 1 99 ? -16.454 13.194 21.912 1.00 89.81 99 ASP A N 1
ATOM 713 C CA . ASP A 1 99 ? -16.467 12.246 23.032 1.00 89.81 99 ASP A CA 1
ATOM 714 C C . ASP A 1 99 ? -15.071 11.771 23.454 1.00 89.81 99 ASP A C 1
ATOM 716 O O . ASP A 1 99 ? -14.946 11.082 24.466 1.00 89.81 99 ASP A O 1
ATOM 720 N N . GLY A 1 100 ? -14.031 12.102 22.683 1.00 90.69 100 GLY A N 1
ATOM 721 C CA . GLY A 1 100 ? -12.661 11.641 22.896 1.00 90.69 100 GLY A CA 1
ATOM 722 C C . GLY A 1 100 ? -12.483 10.129 22.739 1.00 90.69 100 GLY A C 1
ATOM 723 O O . GLY A 1 100 ? -11.416 9.603 23.056 1.00 90.69 100 GLY A O 1
ATOM 724 N N . LYS A 1 101 ? -13.506 9.397 22.281 1.00 93.06 101 LYS A N 1
ATOM 725 C CA . LYS A 1 101 ? -13.444 7.937 22.184 1.00 93.06 101 LYS A CA 1
ATOM 726 C C . LYS A 1 101 ? -12.650 7.526 20.959 1.00 93.06 101 LYS A C 1
ATOM 728 O O . LYS A 1 101 ? -12.739 8.144 19.901 1.00 93.06 101 LYS A O 1
ATOM 733 N N . GLN A 1 102 ? -11.909 6.434 21.101 1.00 92.75 102 GLN A N 1
ATOM 734 C CA . GLN A 1 102 ? -11.175 5.838 19.996 1.00 92.75 102 GLN A CA 1
ATOM 735 C C . GLN A 1 102 ? -12.067 4.877 19.211 1.00 92.75 102 GLN A C 1
ATOM 737 O O . GLN A 1 102 ? -12.663 3.950 19.762 1.00 92.75 102 GLN A O 1
ATOM 742 N N . TYR A 1 103 ? -12.102 5.072 17.901 1.00 93.38 103 TYR A N 1
ATOM 743 C CA . TYR A 1 103 ? -12.751 4.216 16.923 1.00 93.38 103 TYR A CA 1
ATOM 744 C C . TYR A 1 103 ? -11.677 3.712 15.964 1.00 93.38 103 TYR A C 1
ATOM 746 O O . TYR A 1 103 ? -10.964 4.506 15.365 1.00 93.38 103 TYR A O 1
ATOM 754 N N . GLY A 1 104 ? -11.528 2.398 15.816 1.00 91.06 104 GLY A N 1
ATOM 755 C CA . GLY A 1 104 ? -10.427 1.829 15.039 1.00 91.06 104 GLY A CA 1
ATOM 756 C C . GLY A 1 104 ? -10.873 0.768 14.049 1.00 91.06 104 GLY A C 1
ATOM 757 O O . GLY A 1 104 ? -11.853 0.048 14.267 1.00 91.06 104 GLY A O 1
ATOM 758 N N . GLY A 1 105 ? -10.127 0.636 12.959 1.00 94.69 105 GLY A N 1
ATOM 759 C CA . GLY A 1 105 ? -10.360 -0.389 11.950 1.00 94.69 105 GLY A CA 1
ATOM 760 C C . GLY A 1 105 ? -9.604 -0.123 10.659 1.00 94.69 105 GLY A C 1
ATOM 761 O O . GLY A 1 105 ? -8.763 0.766 10.580 1.00 94.69 105 GLY A O 1
ATOM 762 N N . TRP A 1 106 ? -9.926 -0.909 9.640 1.00 96.81 106 TRP A N 1
ATOM 763 C CA . TRP A 1 106 ? -9.359 -0.770 8.307 1.00 96.81 106 TRP A CA 1
ATOM 764 C C . TRP A 1 106 ? -10.233 0.125 7.431 1.00 96.81 106 TRP A C 1
ATOM 766 O O . TRP A 1 106 ? -11.448 -0.067 7.344 1.00 96.81 106 TRP A O 1
ATOM 776 N N . LEU A 1 107 ? -9.610 1.078 6.752 1.00 97.69 107 LEU A N 1
ATOM 777 C CA . LEU A 1 107 ? -10.198 1.862 5.674 1.00 97.69 107 LEU A CA 1
ATOM 778 C C . LEU A 1 107 ? -9.550 1.467 4.349 1.00 97.69 107 LEU A C 1
ATOM 780 O O . LEU A 1 107 ? -8.418 0.987 4.309 1.00 97.69 107 LEU A O 1
ATOM 784 N N . LYS A 1 108 ? -10.259 1.696 3.245 1.00 94.19 108 LYS A N 1
ATOM 785 C CA . LYS A 1 108 ? -9.645 1.637 1.914 1.00 94.19 108 LYS A CA 1
ATOM 786 C C . LYS A 1 108 ? -8.571 2.720 1.810 1.00 94.19 108 LYS A C 1
ATOM 788 O O . LYS A 1 108 ? -8.849 3.866 2.152 1.00 94.19 108 LYS A O 1
ATOM 793 N N . GLN A 1 109 ? -7.394 2.388 1.283 1.00 91.44 109 GLN A N 1
ATOM 794 C CA . GLN A 1 109 ? -6.287 3.346 1.141 1.00 91.44 109 GLN A CA 1
ATOM 795 C C . GLN A 1 109 ? -6.678 4.569 0.307 1.00 91.44 109 GLN A C 1
ATOM 797 O O . GLN A 1 109 ? -6.365 5.686 0.687 1.00 91.44 109 GLN A O 1
ATOM 802 N N . ALA A 1 110 ? -7.488 4.389 -0.740 1.00 89.56 110 ALA A N 1
ATOM 803 C CA . ALA A 1 110 ? -8.030 5.489 -1.546 1.00 89.56 110 ALA A CA 1
ATOM 804 C C . ALA A 1 110 ? -8.925 6.485 -0.769 1.00 89.56 110 ALA A C 1
ATOM 806 O O . ALA A 1 110 ? -9.373 7.484 -1.326 1.00 89.56 110 ALA A O 1
ATOM 807 N N . ARG A 1 111 ? -9.254 6.198 0.497 1.00 97.25 111 ARG A N 1
ATOM 808 C CA . ARG A 1 111 ? -10.022 7.076 1.390 1.00 97.25 111 ARG A CA 1
ATOM 809 C C . ARG A 1 111 ? -9.144 7.800 2.405 1.00 97.25 111 ARG A C 1
ATOM 811 O O . ARG A 1 111 ? -9.705 8.505 3.237 1.00 97.25 111 ARG A O 1
ATOM 818 N N . VAL A 1 112 ? -7.825 7.631 2.349 1.00 95.06 112 VAL A N 1
ATOM 819 C CA . VAL A 1 112 ? -6.871 8.204 3.299 1.00 95.06 112 VAL A CA 1
ATOM 820 C C . VAL A 1 112 ? -5.773 8.932 2.533 1.00 95.06 112 VAL A C 1
ATOM 822 O O . VAL A 1 112 ? -5.081 8.339 1.711 1.00 95.06 112 VAL A O 1
ATOM 825 N N . GLU A 1 113 ? -5.605 10.213 2.825 1.00 92.12 113 GLU A N 1
ATOM 826 C CA . GLU A 1 113 ? -4.415 10.975 2.459 1.00 92.12 113 GLU A CA 1
ATOM 827 C C . GLU A 1 113 ? -3.460 10.941 3.654 1.00 92.12 113 GLU A C 1
ATOM 829 O O . GLU A 1 113 ? -3.858 11.291 4.763 1.00 92.12 113 GLU A O 1
ATOM 834 N N . LEU A 1 114 ? -2.236 10.455 3.450 1.00 88.00 114 LEU A N 1
ATOM 835 C CA . LEU A 1 114 ? -1.213 10.358 4.493 1.00 88.00 114 LEU A CA 1
ATOM 836 C C . LEU A 1 114 ? -0.447 11.687 4.568 1.00 88.00 114 LEU A C 1
ATOM 838 O O . LEU A 1 114 ? -0.011 12.182 3.532 1.00 88.00 114 LEU A O 1
ATOM 842 N N . ASP A 1 115 ? -0.265 12.247 5.768 1.00 80.94 115 ASP A N 1
ATOM 843 C CA . ASP A 1 115 ? 0.415 13.546 5.954 1.00 80.94 115 ASP A CA 1
ATOM 844 C C . ASP A 1 115 ? 1.915 13.449 5.642 1.00 80.94 115 ASP A C 1
ATOM 846 O O . ASP A 1 115 ? 2.542 14.376 5.136 1.00 80.94 115 ASP A O 1
ATOM 850 N N . SER A 1 116 ? 2.480 12.279 5.919 1.00 65.50 116 SER A N 1
ATOM 851 C CA . SER A 1 116 ? 3.741 11.813 5.365 1.00 65.50 116 SER A CA 1
ATOM 852 C C . SER A 1 116 ? 3.508 10.379 4.926 1.00 65.50 116 SER A C 1
ATOM 854 O O . SER A 1 116 ? 2.910 9.596 5.666 1.00 65.50 116 SER A O 1
ATOM 856 N N . VAL A 1 117 ? 3.940 10.015 3.716 1.00 54.28 117 VAL A N 1
ATOM 857 C CA . VAL A 1 117 ? 4.089 8.593 3.393 1.00 54.28 117 VAL A CA 1
ATOM 858 C C . VAL A 1 117 ? 5.110 8.086 4.405 1.00 54.28 117 VAL A C 1
ATOM 860 O O . VAL A 1 117 ? 6.245 8.573 4.372 1.00 54.28 117 VAL A O 1
ATOM 863 N N . PRO A 1 118 ? 4.741 7.194 5.346 1.00 49.28 118 PRO A N 1
ATOM 864 C CA . PRO A 1 118 ? 5.744 6.592 6.197 1.00 49.28 118 PRO A CA 1
ATOM 865 C C . PRO A 1 118 ? 6.754 6.000 5.227 1.00 49.28 118 PRO A C 1
ATOM 867 O O . PRO A 1 118 ? 6.348 5.278 4.311 1.00 49.28 118 PRO A O 1
ATOM 870 N N . SER A 1 119 ? 8.042 6.319 5.386 1.00 49.00 119 SER A N 1
ATOM 871 C CA . SER A 1 119 ? 9.048 5.422 4.837 1.00 49.00 119 SER A CA 1
ATOM 872 C C . SER A 1 119 ? 8.675 4.078 5.427 1.00 49.00 119 SER A C 1
ATOM 874 O O . SER A 1 119 ? 8.793 3.861 6.633 1.00 49.00 119 SER A O 1
ATOM 876 N N . LEU A 1 120 ? 8.115 3.212 4.591 1.00 45.28 120 LEU A N 1
ATOM 877 C CA . LEU A 1 120 ? 7.571 1.913 4.965 1.00 45.28 120 LEU A CA 1
ATOM 878 C C . LEU A 1 120 ? 8.658 0.985 5.544 1.00 45.28 120 LEU A C 1
ATOM 880 O O . LEU A 1 120 ? 8.381 -0.145 5.938 1.00 45.28 120 LEU A O 1
ATOM 884 N N . TYR A 1 121 ? 9.877 1.517 5.624 1.00 47.66 121 TYR A N 1
ATOM 885 C CA . TYR A 1 121 ? 11.119 0.949 6.062 1.00 47.66 121 TYR A CA 1
ATOM 886 C C . TYR A 1 121 ? 11.881 1.972 6.940 1.00 47.66 121 TYR A C 1
ATOM 888 O O . TYR A 1 121 ? 12.412 2.961 6.434 1.00 47.66 121 TYR A O 1
ATOM 896 N N . THR A 1 122 ? 11.914 1.770 8.263 1.00 40.69 122 THR A N 1
ATOM 897 C CA . THR A 1 122 ? 12.831 2.470 9.199 1.00 40.69 122 THR A CA 1
ATOM 898 C C . THR A 1 122 ? 13.925 1.550 9.762 1.00 40.69 122 THR A C 1
ATOM 900 O O . THR A 1 122 ? 14.813 2.023 10.464 1.00 40.69 122 THR A O 1
ATOM 903 N N . GLY A 1 123 ? 13.891 0.249 9.448 1.00 55.25 123 GLY A N 1
ATOM 904 C CA . GLY A 1 123 ? 15.028 -0.668 9.620 1.00 55.25 123 GLY A CA 1
ATOM 905 C C . GLY A 1 123 ? 15.805 -0.800 8.312 1.00 55.25 123 GLY A C 1
ATOM 906 O O . GLY A 1 123 ? 15.274 -0.458 7.271 1.00 55.25 123 GLY A O 1
ATOM 907 N N . GLU A 1 124 ? 17.045 -1.279 8.310 1.00 70.81 124 GLU A N 1
ATOM 908 C CA . GLU A 1 124 ? 17.765 -1.548 7.055 1.00 70.81 124 GLU A CA 1
ATOM 909 C C . GLU A 1 124 ? 17.268 -2.886 6.472 1.00 70.81 124 GLU A C 1
ATOM 911 O O . GLU A 1 124 ? 17.217 -3.892 7.185 1.00 70.81 124 GLU A O 1
ATOM 916 N N . LEU A 1 125 ? 16.814 -2.912 5.207 1.00 79.44 125 LEU A N 1
ATOM 917 C CA . LEU A 1 125 ? 16.428 -4.169 4.545 1.00 79.44 125 LEU A CA 1
ATOM 918 C C . LEU A 1 125 ? 17.657 -5.088 4.569 1.00 79.44 125 LEU A C 1
ATOM 920 O O . LEU A 1 125 ? 18.765 -4.607 4.316 1.00 79.44 125 LEU A O 1
ATOM 924 N N . PRO A 1 126 ? 17.502 -6.408 4.773 1.00 91.56 126 PRO A N 1
ATOM 925 C CA . PRO A 1 126 ? 18.581 -7.327 4.460 1.00 91.56 126 PRO A CA 1
ATOM 926 C C . PRO A 1 126 ? 19.085 -7.050 3.045 1.00 91.56 126 PRO A C 1
ATOM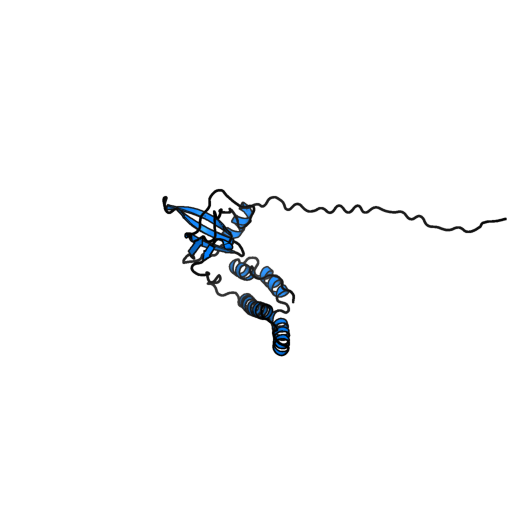 928 O O . PRO A 1 126 ? 18.283 -6.839 2.129 1.00 91.56 126 PRO A O 1
ATOM 931 N N . ALA A 1 127 ? 20.408 -7.033 2.873 1.00 90.19 127 ALA A N 1
ATOM 932 C CA . ALA A 1 127 ? 21.053 -6.518 1.665 1.00 90.19 127 ALA A CA 1
ATOM 933 C C . ALA A 1 127 ? 20.481 -7.104 0.363 1.00 90.19 127 ALA A C 1
ATOM 935 O O . ALA A 1 127 ? 20.398 -6.426 -0.657 1.00 90.19 127 ALA A O 1
ATOM 936 N N . ASP A 1 128 ? 20.041 -8.359 0.390 1.00 95.31 128 ASP A N 1
ATOM 937 C CA . ASP A 1 128 ? 19.535 -9.060 -0.780 1.00 95.31 128 ASP A CA 1
ATOM 938 C C . ASP A 1 128 ? 18.057 -8.769 -1.100 1.00 95.31 128 ASP A C 1
ATOM 940 O O . ASP A 1 128 ? 17.651 -8.945 -2.252 1.00 95.31 128 ASP A O 1
ATOM 944 N N . ALA A 1 129 ? 17.276 -8.307 -0.121 1.00 92.06 129 ALA A N 1
ATOM 945 C CA . ALA A 1 129 ? 15.946 -7.741 -0.324 1.00 92.06 129 ALA A CA 1
ATOM 946 C C . ALA A 1 129 ? 16.037 -6.260 -0.734 1.00 92.06 129 ALA A C 1
ATOM 948 O O . ALA A 1 129 ? 15.336 -5.848 -1.654 1.00 92.06 129 ALA A O 1
ATOM 949 N N . ALA A 1 130 ? 16.970 -5.493 -0.152 1.00 87.06 130 ALA A N 1
ATOM 950 C CA . ALA A 1 130 ? 17.276 -4.120 -0.573 1.00 87.06 130 ALA A CA 1
ATOM 951 C C . ALA A 1 130 ? 17.717 -4.062 -2.044 1.00 87.06 130 ALA A C 1
ATOM 953 O O . ALA A 1 130 ? 17.206 -3.269 -2.833 1.00 87.06 130 ALA A O 1
ATOM 954 N N . ALA A 1 131 ? 18.628 -4.957 -2.436 1.00 92.25 131 ALA A N 1
ATOM 955 C CA . ALA A 1 131 ? 19.096 -5.064 -3.813 1.00 92.25 131 ALA A CA 1
ATOM 956 C C . ALA A 1 131 ? 17.963 -5.428 -4.786 1.00 92.25 131 ALA A C 1
ATOM 958 O O . ALA A 1 131 ? 17.939 -4.932 -5.912 1.00 92.25 131 ALA A O 1
ATOM 959 N N . PHE A 1 132 ? 17.019 -6.273 -4.357 1.00 94.56 132 PHE A N 1
ATOM 960 C CA . PHE A 1 132 ? 15.841 -6.591 -5.158 1.00 94.56 132 PHE A CA 1
ATOM 961 C C . PHE A 1 132 ? 14.939 -5.372 -5.346 1.00 94.56 132 PHE A C 1
ATOM 963 O O . PHE A 1 132 ? 14.620 -5.063 -6.489 1.00 94.56 132 PHE A O 1
ATOM 970 N N . VAL A 1 133 ? 14.586 -4.669 -4.263 1.00 86.50 133 VAL A N 1
ATOM 971 C CA . VAL A 1 133 ? 13.763 -3.447 -4.299 1.00 86.50 133 VAL A CA 1
ATOM 972 C C . VAL A 1 133 ? 14.350 -2.436 -5.279 1.00 86.50 133 VAL A C 1
ATOM 974 O O . VAL A 1 133 ? 13.683 -2.058 -6.238 1.00 86.50 133 VAL A O 1
ATOM 977 N N . LYS A 1 134 ?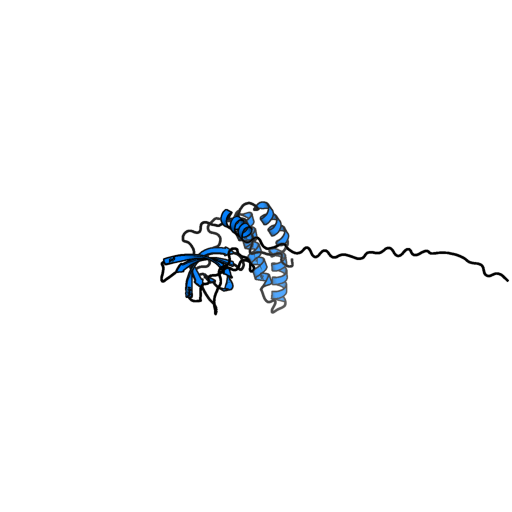 15.640 -2.112 -5.133 1.00 86.88 134 LYS A N 1
ATOM 978 C CA . LYS A 1 134 ? 16.334 -1.163 -6.013 1.00 86.88 134 LYS A CA 1
ATOM 979 C C . LYS A 1 134 ? 16.277 -1.578 -7.486 1.00 86.88 134 LYS A C 1
ATOM 981 O O . LYS A 1 134 ? 15.923 -0.779 -8.346 1.00 86.88 134 LYS A O 1
ATOM 986 N N . ARG A 1 135 ? 16.619 -2.836 -7.793 1.00 93.69 135 ARG A N 1
ATOM 987 C CA . ARG A 1 135 ? 16.593 -3.345 -9.176 1.00 93.69 135 ARG A CA 1
ATOM 988 C C . ARG A 1 135 ? 15.175 -3.348 -9.748 1.00 93.69 135 ARG A C 1
ATOM 990 O O . ARG A 1 135 ? 14.989 -3.142 -10.946 1.00 93.69 135 ARG A O 1
ATOM 997 N N . ARG A 1 136 ? 14.181 -3.617 -8.904 1.00 93.69 136 ARG A N 1
ATOM 998 C CA . ARG A 1 136 ? 12.789 -3.711 -9.316 1.00 93.69 136 ARG A CA 1
ATOM 999 C C . ARG A 1 136 ? 12.186 -2.344 -9.629 1.00 93.69 136 ARG A C 1
ATOM 1001 O O . ARG A 1 136 ? 11.519 -2.220 -10.649 1.00 93.69 136 ARG A O 1
ATOM 1008 N N . GLU A 1 137 ? 12.491 -1.332 -8.826 1.00 86.25 137 GLU A N 1
ATOM 1009 C CA . GLU A 1 137 ? 12.121 0.060 -9.105 1.00 86.25 137 GLU A CA 1
ATOM 1010 C C . GLU A 1 137 ? 12.753 0.564 -10.409 1.00 86.25 137 GLU A C 1
ATOM 1012 O O . GLU A 1 137 ? 12.075 1.195 -11.213 1.00 86.25 137 GLU A O 1
ATOM 1017 N N . GLU A 1 138 ? 14.017 0.220 -10.679 1.00 87.94 138 GLU A N 1
ATOM 1018 C CA . GLU A 1 138 ? 14.661 0.526 -11.965 1.00 87.94 138 GLU A CA 1
ATOM 1019 C C . GLU A 1 138 ? 13.953 -0.164 -13.146 1.00 87.94 138 GLU A C 1
ATOM 1021 O O . GLU A 1 138 ? 13.762 0.447 -14.194 1.00 87.94 138 GLU A O 1
ATOM 1026 N N . CYS A 1 139 ? 13.538 -1.427 -12.999 1.00 94.62 139 CYS A N 1
ATOM 1027 C CA . CYS A 1 139 ? 12.747 -2.132 -14.015 1.00 94.62 139 CYS A CA 1
ATOM 1028 C C . CYS A 1 139 ? 11.403 -1.446 -14.287 1.00 94.62 139 CYS A C 1
ATOM 1030 O O . CYS A 1 139 ? 11.083 -1.147 -15.437 1.00 94.62 139 CYS A O 1
ATOM 1032 N N . GLU A 1 140 ? 10.628 -1.178 -13.238 1.00 89.12 140 GLU A N 1
ATOM 1033 C CA . GLU A 1 140 ? 9.303 -0.564 -13.356 1.00 89.12 140 GLU A CA 1
ATOM 1034 C C . GLU A 1 140 ? 9.383 0.874 -13.878 1.00 89.12 140 GLU A C 1
ATOM 1036 O O . GLU A 1 140 ? 8.520 1.278 -14.657 1.00 89.12 140 GLU A O 1
ATOM 1041 N N . HIS A 1 141 ? 10.454 1.603 -13.544 1.00 88.94 141 HIS A N 1
ATOM 1042 C CA . HIS A 1 141 ? 10.764 2.893 -14.152 1.00 88.94 141 HIS A CA 1
ATOM 1043 C C . HIS A 1 141 ? 10.851 2.766 -15.675 1.00 88.94 141 HIS A C 1
ATOM 1045 O O . HIS A 1 141 ? 10.058 3.399 -16.364 1.00 88.94 141 HIS A O 1
ATOM 1051 N N . PHE A 1 142 ? 11.730 1.899 -16.198 1.00 95.12 142 PHE A N 1
ATOM 1052 C CA . PHE A 1 142 ? 11.907 1.739 -17.647 1.00 95.12 142 PHE A CA 1
ATOM 1053 C C . PHE A 1 142 ? 10.667 1.187 -18.362 1.00 95.12 142 PHE A C 1
ATOM 1055 O O . PHE A 1 142 ? 10.417 1.558 -19.506 1.00 95.12 142 PHE A O 1
ATOM 1062 N N . LEU A 1 143 ? 9.881 0.323 -17.711 1.00 92.19 143 LEU A N 1
ATOM 1063 C CA . LEU A 1 143 ? 8.614 -0.177 -18.263 1.00 92.19 143 LEU A CA 1
ATOM 1064 C C . LEU A 1 143 ? 7.555 0.920 -18.418 1.00 92.19 143 LEU A C 1
ATOM 1066 O O . LEU A 1 143 ? 6.694 0.809 -19.289 1.00 92.19 143 LEU A O 1
ATOM 1070 N N . GLY A 1 144 ? 7.601 1.953 -17.576 1.00 90.75 144 GLY A N 1
ATOM 1071 C CA . GLY A 1 144 ? 6.682 3.088 -17.630 1.00 90.75 144 GLY A CA 1
ATOM 1072 C C . GLY A 1 144 ? 7.062 4.162 -18.650 1.00 90.75 144 GLY A C 1
ATOM 1073 O O . GLY A 1 144 ? 6.308 5.118 -18.823 1.00 90.75 144 GLY A O 1
ATOM 1074 N N . GLU A 1 145 ? 8.217 4.043 -19.305 1.00 92.88 145 GLU A N 1
ATOM 1075 C CA . GLU A 1 145 ? 8.726 5.075 -20.204 1.00 92.88 145 GLU A CA 1
ATOM 1076 C C . GLU A 1 145 ? 8.233 4.927 -21.646 1.00 92.88 145 GLU A C 1
ATOM 1078 O O . GLU A 1 145 ? 8.099 3.828 -22.186 1.00 92.88 145 GLU A O 1
ATOM 1083 N N . GLU A 1 146 ? 8.016 6.064 -22.309 1.00 94.00 146 GLU A N 1
ATOM 1084 C CA . GLU A 1 146 ? 7.546 6.093 -23.691 1.00 94.00 146 GLU A CA 1
ATOM 1085 C C . GLU A 1 146 ? 8.703 5.901 -24.698 1.00 94.00 146 GLU A C 1
ATOM 1087 O O . GLU A 1 146 ? 9.699 6.635 -24.658 1.00 94.00 146 GLU A O 1
ATOM 1092 N N . PRO A 1 147 ? 8.583 4.970 -25.663 1.00 96.25 147 PRO A N 1
ATOM 1093 C CA . PRO A 1 147 ? 9.547 4.791 -26.744 1.00 96.25 147 PRO A CA 1
ATOM 1094 C C . PRO A 1 147 ? 9.285 5.782 -27.895 1.00 96.25 147 PRO A C 1
ATOM 1096 O O . PRO A 1 147 ? 9.005 5.370 -29.020 1.00 96.25 147 PRO A O 1
ATOM 1099 N N . TYR A 1 148 ? 9.365 7.087 -27.620 1.00 94.56 148 TYR A N 1
ATOM 1100 C CA . TYR A 1 148 ? 8.957 8.151 -28.554 1.00 94.56 148 TYR A CA 1
ATOM 1101 C C . TYR A 1 148 ? 9.788 8.227 -29.852 1.00 94.56 148 TYR A C 1
ATOM 1103 O O . TYR A 1 148 ? 9.367 8.850 -30.825 1.00 94.56 148 TYR A O 1
ATOM 1111 N N . ASP A 1 149 ? 10.956 7.582 -29.894 1.00 98.12 149 ASP A N 1
ATOM 1112 C CA . ASP A 1 149 ? 11.738 7.381 -31.112 1.00 98.12 149 ASP A CA 1
ATOM 1113 C C . ASP A 1 149 ? 12.478 6.028 -31.107 1.00 98.12 149 ASP A C 1
ATOM 1115 O O . ASP A 1 149 ? 12.497 5.290 -30.116 1.00 98.12 149 ASP A O 1
ATOM 1119 N N . ALA A 1 150 ? 13.102 5.683 -32.239 1.00 98.06 150 ALA A N 1
ATOM 1120 C CA . ALA A 1 150 ? 13.791 4.405 -32.418 1.00 98.06 150 ALA A CA 1
ATOM 1121 C C . ALA A 1 150 ? 15.027 4.234 -31.513 1.00 98.06 150 ALA A C 1
ATOM 1123 O O . ALA A 1 150 ? 15.313 3.118 -31.071 1.00 98.06 150 ALA A O 1
ATOM 1124 N N . ALA A 1 151 ? 15.756 5.314 -31.217 1.00 98.12 151 ALA A N 1
ATOM 1125 C CA . ALA A 1 151 ? 16.928 5.263 -30.347 1.00 98.12 151 ALA A CA 1
ATOM 1126 C C . ALA A 1 151 ? 16.504 5.053 -28.889 1.00 98.12 151 ALA A C 1
ATOM 1128 O O . ALA A 1 151 ? 17.068 4.204 -28.190 1.00 98.12 151 ALA A O 1
ATOM 1129 N N . ARG A 1 152 ? 15.456 5.759 -28.451 1.00 97.75 152 ARG A N 1
ATOM 1130 C CA . ARG A 1 152 ? 14.853 5.592 -27.133 1.00 97.75 152 ARG A CA 1
ATOM 1131 C C . ARG A 1 152 ? 14.292 4.193 -26.972 1.00 97.75 152 ARG A C 1
ATOM 1133 O O . ARG A 1 152 ? 14.589 3.546 -25.972 1.00 97.75 152 ARG A O 1
ATOM 1140 N N . LYS A 1 153 ? 13.576 3.685 -27.979 1.00 98.12 153 LYS A N 1
ATOM 1141 C CA . LYS A 1 153 ? 13.084 2.306 -27.985 1.00 98.12 153 LYS A CA 1
ATOM 1142 C C . LYS A 1 153 ? 14.214 1.297 -27.779 1.00 98.12 153 LYS A C 1
ATOM 1144 O O . LYS A 1 153 ? 14.113 0.443 -26.903 1.00 98.12 153 LYS A O 1
ATOM 1149 N N . ALA A 1 154 ? 15.299 1.404 -28.546 1.00 98.12 154 ALA A N 1
ATOM 1150 C CA . ALA A 1 154 ? 16.431 0.486 -28.429 1.00 98.12 154 ALA A CA 1
ATOM 1151 C C . ALA A 1 154 ? 17.100 0.547 -27.042 1.00 98.12 154 ALA A C 1
ATOM 1153 O O . ALA A 1 154 ? 17.521 -0.485 -26.509 1.00 98.12 154 ALA A O 1
ATOM 1154 N N . TYR A 1 155 ? 17.174 1.741 -26.444 1.00 97.62 155 TYR A N 1
ATOM 1155 C CA . TYR A 1 155 ? 17.657 1.928 -25.078 1.00 97.62 155 TYR A CA 1
ATOM 1156 C C . TYR A 1 155 ? 16.738 1.261 -24.048 1.00 97.62 155 TYR A C 1
ATOM 1158 O O . TYR A 1 155 ? 17.225 0.464 -23.247 1.00 97.62 155 TYR A O 1
ATOM 1166 N N . LEU A 1 156 ? 15.430 1.540 -24.093 1.00 97.25 156 LEU A N 1
ATOM 1167 C CA . LEU A 1 156 ? 14.447 0.979 -23.162 1.00 97.25 156 LEU A CA 1
ATOM 1168 C C . LEU A 1 156 ? 14.416 -0.547 -23.257 1.00 97.25 156 LEU A C 1
ATOM 1170 O O . LEU A 1 156 ? 14.532 -1.222 -22.241 1.00 97.25 156 LEU A O 1
ATOM 1174 N N . ASP A 1 157 ? 14.400 -1.103 -24.471 1.00 96.88 157 ASP A N 1
ATOM 1175 C CA . ASP A 1 157 ? 14.439 -2.550 -24.693 1.00 96.88 157 ASP A CA 1
ATOM 1176 C C . ASP A 1 157 ? 15.686 -3.193 -24.047 1.00 96.88 157 ASP A C 1
ATOM 1178 O O . ASP A 1 157 ? 15.625 -4.302 -23.513 1.00 96.88 157 ASP A O 1
ATOM 1182 N N . LYS A 1 158 ? 16.844 -2.517 -24.084 1.00 97.75 158 LYS A N 1
ATOM 1183 C CA . LYS A 1 158 ? 18.069 -2.988 -23.418 1.00 97.75 158 LYS A CA 1
ATOM 1184 C C . LYS A 1 158 ? 17.965 -2.860 -21.899 1.00 97.75 158 LYS A C 1
ATOM 1186 O O . LYS A 1 158 ? 18.317 -3.814 -21.208 1.00 97.75 158 LYS A O 1
ATOM 1191 N N . ALA A 1 159 ? 17.507 -1.715 -21.404 1.00 97.06 159 ALA A N 1
ATOM 1192 C CA . ALA A 1 159 ? 17.390 -1.435 -19.980 1.00 97.06 159 ALA A CA 1
ATOM 1193 C C . ALA A 1 159 ? 16.418 -2.415 -19.305 1.00 97.06 159 ALA A C 1
ATOM 1195 O O . ALA A 1 159 ? 16.810 -3.088 -18.357 1.00 97.06 159 ALA A O 1
ATOM 1196 N N . ILE A 1 160 ? 15.228 -2.608 -19.885 1.00 96.38 160 ILE A N 1
ATOM 1197 C CA . ILE A 1 160 ? 14.211 -3.575 -19.443 1.00 96.38 160 ILE A CA 1
ATOM 1198 C C . ILE A 1 160 ? 14.801 -4.988 -19.381 1.00 96.38 160 ILE A C 1
ATOM 1200 O O . ILE A 1 160 ? 14.715 -5.648 -18.347 1.00 96.38 160 ILE A O 1
ATOM 1204 N N . ARG A 1 161 ? 15.491 -5.453 -20.435 1.00 95.06 161 ARG A N 1
ATOM 1205 C CA . ARG A 1 161 ? 16.138 -6.782 -20.419 1.00 95.06 161 ARG A CA 1
ATOM 1206 C C . ARG A 1 161 ? 17.164 -6.937 -19.293 1.00 95.06 161 ARG A C 1
ATOM 1208 O O . ARG A 1 161 ? 17.339 -8.037 -18.777 1.00 95.06 161 ARG A O 1
ATOM 1215 N N . GLN A 1 162 ? 17.865 -5.869 -18.925 1.00 95.19 162 GLN A N 1
ATOM 1216 C CA . GLN A 1 162 ? 18.896 -5.907 -17.886 1.00 95.19 162 GLN A CA 1
ATOM 1217 C C . GLN A 1 162 ? 18.300 -5.864 -16.472 1.00 95.19 162 GLN A C 1
ATOM 1219 O O . GLN A 1 162 ? 18.735 -6.609 -15.585 1.00 95.19 162 GLN A O 1
ATOM 1224 N N . THR A 1 163 ? 17.298 -5.020 -16.244 1.00 94.62 163 THR A N 1
ATOM 1225 C CA . THR A 1 163 ? 16.741 -4.774 -14.908 1.00 94.62 163 THR A CA 1
ATOM 1226 C C . THR A 1 163 ? 15.593 -5.717 -14.562 1.00 94.62 163 THR A C 1
ATOM 1228 O O . THR A 1 163 ? 15.511 -6.153 -13.416 1.00 94.62 163 THR A O 1
ATOM 1231 N N . CYS A 1 164 ? 14.764 -6.116 -15.529 1.00 95.94 164 CYS A N 1
ATOM 1232 C CA . CYS A 1 164 ? 13.570 -6.922 -15.269 1.00 95.94 164 CYS A CA 1
ATOM 1233 C C . CYS A 1 164 ? 13.838 -8.430 -15.233 1.00 95.94 164 CYS A C 1
ATOM 1235 O O . CYS A 1 164 ? 13.215 -9.139 -14.451 1.00 95.94 164 CYS A O 1
ATOM 1237 N N . ALA A 1 165 ? 14.795 -8.941 -16.016 1.00 95.56 165 ALA A N 1
ATOM 1238 C CA . ALA A 1 165 ? 14.978 -10.384 -16.181 1.00 95.56 165 ALA A CA 1
ATOM 1239 C C . ALA A 1 165 ? 15.175 -11.139 -14.847 1.00 95.56 165 ALA A C 1
ATOM 1241 O O . ALA A 1 165 ? 16.109 -10.863 -14.081 1.00 95.56 165 ALA A O 1
ATOM 1242 N N . GLY A 1 166 ? 14.325 -12.133 -14.581 1.00 96.25 166 GLY A N 1
ATOM 1243 C CA . GLY A 1 166 ? 14.399 -12.996 -13.403 1.00 96.25 166 GLY A CA 1
ATOM 1244 C C . GLY A 1 166 ? 13.911 -12.352 -12.101 1.00 96.25 166 GLY A C 1
ATOM 1245 O O . GLY A 1 166 ? 14.104 -12.945 -11.034 1.00 96.25 166 GLY A O 1
ATOM 1246 N N . GLY A 1 167 ? 13.302 -11.168 -12.160 1.00 95.62 167 GLY A N 1
ATOM 1247 C CA . GLY A 1 167 ? 12.707 -10.476 -11.018 1.00 95.62 167 GLY A CA 1
ATOM 1248 C C . GLY A 1 167 ? 11.608 -11.295 -10.339 1.00 95.62 167 GLY A C 1
ATOM 1249 O O . GLY A 1 167 ? 11.635 -11.441 -9.121 1.00 95.62 167 GLY A O 1
ATOM 1250 N N . ASN A 1 168 ? 10.721 -11.934 -11.098 1.00 96.19 168 ASN A N 1
ATOM 1251 C CA . ASN A 1 168 ? 9.604 -12.745 -10.610 1.00 96.19 168 ASN A CA 1
ATOM 1252 C C . ASN A 1 168 ? 10.106 -13.960 -9.827 1.00 96.19 168 ASN A C 1
ATOM 1254 O O . ASN A 1 168 ? 9.639 -14.269 -8.729 1.00 96.19 168 ASN A O 1
ATOM 1258 N N . ARG A 1 169 ? 11.128 -14.643 -10.363 1.00 97.62 169 ARG A N 1
ATOM 1259 C CA . ARG A 1 169 ? 11.780 -15.750 -9.652 1.00 97.62 169 ARG A CA 1
ATOM 1260 C C . ARG A 1 169 ? 12.393 -15.251 -8.344 1.00 97.62 169 ARG A C 1
ATOM 1262 O O . ARG A 1 169 ? 12.150 -15.850 -7.299 1.00 97.62 169 ARG A O 1
ATOM 1269 N N . ARG A 1 170 ? 13.123 -14.133 -8.390 1.00 97.69 170 ARG A N 1
ATOM 1270 C CA . ARG A 1 170 ? 13.778 -13.551 -7.215 1.00 97.69 170 ARG A CA 1
ATOM 1271 C C . ARG A 1 170 ? 12.782 -13.093 -6.147 1.00 97.69 170 ARG A C 1
ATOM 1273 O O . ARG A 1 170 ? 13.028 -13.308 -4.963 1.00 97.69 170 ARG A O 1
ATOM 1280 N N . LEU A 1 171 ? 11.650 -12.522 -6.549 1.00 96.81 171 LEU A N 1
ATOM 1281 C CA . LEU A 1 171 ? 10.565 -12.115 -5.659 1.00 96.81 171 LEU A CA 1
ATOM 1282 C C . LEU A 1 171 ? 9.987 -13.319 -4.905 1.00 96.81 171 LEU A C 1
ATOM 1284 O O . LEU A 1 171 ? 9.842 -13.271 -3.683 1.00 96.81 171 LEU A O 1
ATOM 1288 N N . ARG A 1 172 ? 9.709 -14.425 -5.609 1.00 97.50 172 ARG A N 1
ATOM 1289 C CA . ARG A 1 172 ? 9.233 -15.671 -4.985 1.00 97.50 172 ARG A CA 1
ATOM 1290 C C . ARG A 1 172 ? 10.258 -16.263 -4.020 1.00 97.50 172 ARG A C 1
ATOM 1292 O O . ARG A 1 172 ? 9.892 -16.648 -2.912 1.00 97.50 172 ARG A O 1
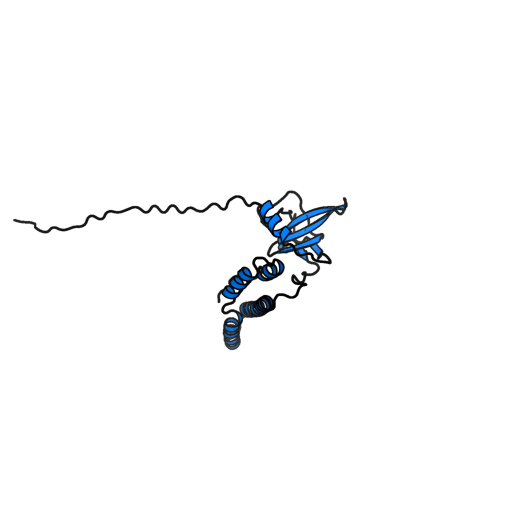ATOM 1299 N N . GLU A 1 173 ? 11.531 -16.296 -4.408 1.00 98.25 173 GLU A N 1
ATOM 1300 C CA . GLU A 1 173 ? 12.628 -16.753 -3.544 1.00 98.25 173 GLU A CA 1
ATOM 1301 C C . GLU A 1 173 ? 12.732 -15.918 -2.265 1.00 98.25 173 GLU A C 1
ATOM 1303 O O . GLU A 1 173 ? 12.819 -16.473 -1.170 1.00 98.25 173 GLU A O 1
ATOM 1308 N N . LEU A 1 174 ? 12.684 -14.589 -2.382 1.00 97.19 174 LEU A N 1
ATOM 1309 C CA . LEU A 1 174 ? 12.754 -13.681 -1.240 1.00 97.19 174 LEU A CA 1
ATOM 1310 C C . LEU A 1 174 ? 11.539 -13.826 -0.322 1.00 97.19 174 LEU A C 1
ATOM 1312 O O . LEU A 1 174 ? 11.711 -13.930 0.891 1.00 97.19 174 LEU A O 1
ATOM 1316 N N . ARG A 1 175 ? 10.325 -13.927 -0.877 1.00 95.19 175 ARG A N 1
ATOM 1317 C CA . ARG A 1 175 ? 9.106 -14.202 -0.098 1.00 95.19 175 ARG A CA 1
ATOM 1318 C C . ARG A 1 175 ? 9.198 -15.534 0.655 1.00 95.19 175 ARG A C 1
ATOM 1320 O O . ARG A 1 175 ? 8.781 -15.617 1.806 1.00 95.19 175 ARG A O 1
ATOM 1327 N N . ALA A 1 176 ? 9.781 -16.567 0.047 1.00 97.25 176 ALA A N 1
ATOM 1328 C CA . ALA A 1 176 ? 9.990 -17.857 0.703 1.00 97.25 176 ALA A CA 1
ATOM 1329 C C . ALA A 1 176 ? 11.079 -17.803 1.794 1.00 97.25 176 ALA A C 1
ATOM 1331 O O . ALA A 1 176 ? 10.902 -18.368 2.882 1.00 97.25 176 ALA A O 1
ATOM 1332 N N . LYS A 1 177 ? 12.193 -17.110 1.516 1.00 97.44 177 LYS A N 1
ATOM 1333 C CA . LYS A 1 177 ? 13.319 -16.909 2.441 1.00 97.44 177 LYS A CA 1
ATOM 1334 C C . LYS A 1 177 ? 12.873 -16.158 3.692 1.00 97.44 177 LYS A C 1
ATOM 1336 O O . LYS A 1 177 ? 13.126 -16.615 4.802 1.00 97.44 177 LYS A O 1
ATOM 1341 N N . TYR A 1 178 ? 12.154 -15.057 3.504 1.00 92.56 178 TYR A N 1
ATOM 1342 C CA . TYR A 1 178 ? 11.706 -14.159 4.564 1.00 92.56 178 TYR A CA 1
ATOM 1343 C C . TYR A 1 178 ? 10.304 -14.479 5.083 1.00 92.56 178 TYR A C 1
ATOM 1345 O O . TYR A 1 178 ? 9.689 -13.643 5.724 1.00 92.56 178 TYR A O 1
ATOM 1353 N N . ARG A 1 179 ? 9.786 -15.698 4.875 1.00 90.81 179 ARG A N 1
ATOM 1354 C CA . ARG A 1 179 ? 8.392 -16.065 5.207 1.00 90.81 179 ARG A CA 1
ATOM 1355 C C . ARG A 1 179 ? 7.946 -15.793 6.658 1.00 90.81 179 ARG A C 1
ATOM 1357 O O . ARG A 1 179 ? 6.748 -15.754 6.917 1.00 90.81 179 ARG A O 1
ATOM 1364 N N . ASN A 1 180 ? 8.899 -15.636 7.580 1.00 82.75 180 ASN A N 1
ATOM 1365 C CA . ASN A 1 180 ? 8.681 -15.351 9.003 1.00 82.75 180 ASN A CA 1
ATOM 1366 C C . ASN A 1 180 ? 9.207 -13.963 9.432 1.00 82.75 180 ASN A C 1
ATOM 1368 O O . ASN A 1 180 ? 9.236 -13.669 10.622 1.00 82.75 180 ASN A O 1
ATOM 1372 N N . ASP A 1 181 ? 9.652 -13.133 8.487 1.00 79.00 181 ASP A N 1
ATOM 1373 C CA . ASP A 1 181 ? 10.145 -11.772 8.702 1.00 79.00 181 ASP A CA 1
ATOM 1374 C C . ASP A 1 181 ? 9.120 -10.796 8.116 1.00 79.00 181 ASP A C 1
ATOM 1376 O O . ASP A 1 181 ? 9.070 -10.535 6.910 1.00 79.00 181 ASP A O 1
ATOM 1380 N N . ALA A 1 182 ? 8.223 -10.331 8.983 1.00 73.56 182 ALA A N 1
ATOM 1381 C CA . ALA A 1 182 ? 7.104 -9.491 8.589 1.00 73.56 182 ALA A CA 1
ATOM 1382 C C . ALA A 1 182 ? 7.527 -8.161 7.940 1.00 73.56 182 ALA A C 1
ATOM 1384 O O . ALA A 1 182 ? 6.948 -7.837 6.901 1.00 73.56 182 ALA A O 1
ATOM 1385 N N . PRO A 1 183 ? 8.526 -7.417 8.460 1.00 73.00 183 PRO A N 1
ATOM 1386 C CA . PRO A 1 183 ? 9.051 -6.232 7.783 1.00 73.00 183 PRO A CA 1
ATOM 1387 C C . PRO A 1 183 ? 9.525 -6.503 6.352 1.00 73.00 183 PRO A C 1
ATOM 1389 O O . PRO A 1 183 ? 9.140 -5.784 5.428 1.00 73.00 183 PRO A O 1
ATOM 1392 N N . VAL A 1 184 ? 10.302 -7.566 6.129 1.00 82.38 184 VAL A N 1
ATOM 1393 C CA . VAL A 1 184 ? 10.815 -7.859 4.783 1.00 82.38 184 VAL A CA 1
ATOM 1394 C C . VAL A 1 184 ? 9.695 -8.318 3.852 1.00 82.38 184 VAL A C 1
ATOM 1396 O O . VAL A 1 184 ? 9.598 -7.836 2.725 1.00 82.38 184 VAL A O 1
ATOM 1399 N N . LEU A 1 185 ? 8.799 -9.198 4.309 1.00 81.94 185 LEU A N 1
ATOM 1400 C CA . LEU A 1 185 ? 7.627 -9.589 3.517 1.00 81.94 185 LEU A CA 1
ATOM 1401 C C . LEU A 1 185 ? 6.740 -8.405 3.162 1.00 81.94 185 LEU A C 1
ATOM 1403 O O . LEU A 1 185 ? 6.176 -8.374 2.070 1.00 81.94 185 LEU A O 1
ATOM 1407 N N . TYR A 1 186 ? 6.619 -7.447 4.074 1.00 72.25 186 TYR A N 1
ATOM 1408 C CA . TYR A 1 186 ? 5.872 -6.231 3.847 1.00 72.25 186 TYR A CA 1
ATOM 1409 C C . TYR A 1 186 ? 6.486 -5.397 2.719 1.00 72.25 186 TYR A C 1
ATOM 1411 O O . TYR A 1 186 ? 5.775 -5.079 1.764 1.00 72.25 186 TYR A O 1
ATOM 1419 N N . ALA A 1 187 ? 7.800 -5.149 2.750 1.00 76.50 187 ALA A N 1
ATOM 1420 C CA . ALA A 1 187 ? 8.493 -4.479 1.646 1.00 76.50 187 ALA A CA 1
ATOM 1421 C C . ALA A 1 187 ? 8.323 -5.217 0.311 1.00 76.50 187 ALA A C 1
ATOM 1423 O O . ALA A 1 187 ? 8.154 -4.592 -0.729 1.00 76.50 187 ALA A O 1
ATOM 1424 N N . LEU A 1 188 ? 8.299 -6.550 0.330 1.00 85.00 188 LEU A N 1
ATOM 1425 C CA . LEU A 1 188 ? 8.114 -7.364 -0.873 1.00 85.00 188 LEU A CA 1
ATOM 1426 C C . LEU A 1 188 ? 6.648 -7.488 -1.321 1.00 85.00 188 LEU A C 1
ATOM 1428 O O . LEU A 1 188 ? 6.385 -8.018 -2.401 1.00 85.00 188 LEU A O 1
ATOM 1432 N N . SER A 1 189 ? 5.678 -7.068 -0.506 1.00 79.88 189 SER A N 1
ATOM 1433 C CA . SER A 1 189 ? 4.247 -7.252 -0.792 1.00 79.88 189 SER A CA 1
ATOM 1434 C C . SER A 1 189 ? 3.713 -6.304 -1.866 1.00 79.88 189 SER A C 1
ATOM 1436 O O . SER A 1 189 ? 2.692 -6.609 -2.470 1.00 79.88 189 SER A O 1
ATOM 1438 N N . GLY A 1 190 ? 4.409 -5.192 -2.127 1.00 77.56 190 GLY A N 1
ATOM 1439 C CA . GLY A 1 190 ? 4.033 -4.215 -3.152 1.00 77.56 190 GLY A CA 1
ATOM 1440 C C . GLY A 1 190 ? 4.407 -4.603 -4.586 1.00 77.56 190 GLY A C 1
ATOM 1441 O O . GLY A 1 190 ? 3.940 -3.955 -5.515 1.00 77.56 190 GLY A O 1
ATOM 1442 N N . TYR A 1 191 ? 5.221 -5.645 -4.776 1.00 83.81 191 TYR A N 1
ATOM 1443 C CA . TYR A 1 191 ? 5.678 -6.082 -6.098 1.00 83.81 191 TYR A CA 1
ATOM 1444 C C . TYR A 1 191 ? 4.909 -7.317 -6.565 1.00 83.81 191 TYR A C 1
ATOM 1446 O O . TYR A 1 191 ? 4.684 -8.239 -5.784 1.00 83.81 191 TYR A O 1
ATOM 1454 N N . GLU A 1 192 ? 4.551 -7.375 -7.842 1.00 85.94 192 GLU A N 1
ATOM 1455 C CA . GLU A 1 192 ? 3.866 -8.523 -8.454 1.00 85.94 192 GLU A CA 1
ATOM 1456 C C . GLU A 1 192 ? 4.718 -9.170 -9.550 1.00 85.94 192 GLU A C 1
ATOM 1458 O O . GLU A 1 192 ? 5.775 -8.654 -9.917 1.00 85.94 192 GLU A O 1
ATOM 1463 N N . ASP A 1 193 ? 4.276 -10.303 -10.092 1.00 89.69 193 ASP A N 1
ATOM 1464 C CA . ASP A 1 193 ? 4.927 -10.862 -11.277 1.00 89.69 193 ASP A CA 1
ATOM 1465 C C . ASP A 1 193 ? 4.700 -9.925 -12.491 1.00 89.69 193 ASP A C 1
ATOM 1467 O O . ASP A 1 193 ? 3.564 -9.558 -12.793 1.00 89.69 193 ASP A O 1
ATOM 1471 N N . LEU A 1 194 ? 5.774 -9.518 -13.182 1.00 84.00 194 LEU A N 1
ATOM 1472 C CA . LEU A 1 194 ? 5.716 -8.725 -14.425 1.00 84.00 194 LEU A CA 1
ATOM 1473 C C . LEU A 1 194 ? 5.882 -9.605 -15.658 1.00 84.00 194 LEU A C 1
ATOM 1475 O O . LEU A 1 194 ? 6.364 -10.733 -15.573 1.00 84.00 194 LEU A O 1
ATOM 1479 N N . ALA A 1 195 ? 5.534 -9.065 -16.823 1.00 78.12 195 ALA A N 1
ATOM 1480 C CA . ALA A 1 195 ? 6.006 -9.622 -18.082 1.00 78.12 195 ALA A CA 1
ATOM 1481 C C . ALA A 1 195 ? 7.529 -9.399 -18.181 1.00 78.12 195 ALA A C 1
ATOM 1483 O O . ALA A 1 195 ? 7.979 -8.254 -18.200 1.00 78.12 195 ALA A O 1
ATOM 1484 N N . GLU A 1 196 ? 8.299 -10.490 -18.188 1.00 73.38 196 GLU A N 1
ATOM 1485 C CA . GLU A 1 196 ? 9.771 -10.506 -18.280 1.00 73.38 196 GLU A CA 1
ATOM 1486 C C . GLU A 1 196 ? 10.257 -11.121 -19.590 1.00 73.38 196 GLU A C 1
ATOM 1488 O O . GLU A 1 196 ? 9.611 -12.087 -20.061 1.00 73.38 196 GLU A O 1
#

pLDDT: mean 82.63, std 17.25, range [36.56, 98.25]

Organism: NCBI:txid2572684

Foldseek 3Di:
DDDDDDDDDDDDDDDDPDDPPPPDPPDDPLVVQLVVQVVQFDPDVVFWKWWFDDDDWFFFASHQDPVRTDPDTDGGGQIWRWRDDAVQKTWTWGQDPVPRDTDTHITGPVGIDTPDPPPLDPDDADPLLVVLLVLVVQLVVLVPDDCPDPVSVVVSVVSNCVSVPCSQVSLVVQCVVCVPPSSSVRSSNPDDDDDD